Protein AF-A0A845CUY3-F1 (afdb_monomer_lite)

pLDDT: mean 85.68, std 12.67, range [39.16, 96.62]

Foldseek 3Di:
DVLLVQLLVLLVVLLVLLVVPQDDPDDVVLVVSLVVSVVSLVSSVVSVVVVVVPADPPLPFDQPLVVVLSVVCVVCSVVSNSNVSSCSSVCNNPPRSVSRVVSRVVSCVVPLLFDPVLCVVLVVCVVVVVLLVSLQVLQVVLLVLLCVQAVHDSVQHQLRSLCQDLNCPHSCNVQDDNVVSVVSSVLRNVLCVQRVCCSVPHPDDDDPVSSVVSNSSSGNVSSVVNPGDHDDDDPPPDPDDDD

Secondary structure (DSSP, 8-state):
-HHHHHHHHHHHHHHHHHHH-S--S-HHHHHHHHHHHHHHHHHHHHHHHHHHHTS-GGG----HHHHHHHHHHHHHHHTT-GGGGSHHHHHIIIIIHHHHHHHHHHHHHHHH---HHHHHHHHHHHHTT-HHHHHHHHHHHHHHHHHHHHT--TT--HHHHHHHHHSTTSTTTTTS-HHHHHHHHHHHHHHIIIIIHHHHHS-PPPPHHHHHHHHHHHHHHHHHHHTS----PPPS-------

Structure (mmCIF, N/CA/C/O backbone):
data_AF-A0A845CUY3-F1
#
_entry.id   AF-A0A845CUY3-F1
#
loop_
_atom_site.group_PDB
_atom_site.id
_atom_site.type_symbol
_atom_site.label_atom_id
_atom_site.label_alt_id
_atom_site.label_comp_id
_atom_site.label_asym_id
_atom_site.label_entity_id
_atom_site.label_seq_id
_atom_site.pdbx_PDB_ins_code
_atom_site.Cartn_x
_atom_site.Cartn_y
_atom_site.Cartn_z
_atom_site.occupancy
_atom_site.B_iso_or_equiv
_atom_site.auth_seq_id
_atom_site.auth_comp_id
_atom_site.auth_asym_id
_atom_site.auth_atom_id
_atom_site.pdbx_PDB_model_num
ATOM 1 N N . MET A 1 1 ? 4.428 3.724 -8.781 1.00 58.69 1 MET A N 1
ATOM 2 C CA . MET A 1 1 ? 3.933 2.778 -9.810 1.00 58.69 1 MET A CA 1
ATOM 3 C C . MET A 1 1 ? 4.115 3.261 -11.252 1.00 58.69 1 MET A C 1
ATOM 5 O O . MET A 1 1 ? 4.522 2.458 -12.077 1.00 58.69 1 MET A O 1
ATOM 9 N N . ARG A 1 2 ? 3.882 4.541 -11.595 1.00 72.19 2 ARG A N 1
ATOM 10 C CA . ARG A 1 2 ? 4.036 5.015 -12.990 1.00 72.19 2 ARG A CA 1
ATOM 11 C C . ARG A 1 2 ? 5.464 4.861 -13.550 1.00 72.19 2 ARG A C 1
ATOM 13 O O . ARG A 1 2 ? 5.620 4.347 -14.648 1.00 72.19 2 ARG A O 1
ATOM 20 N N . ALA A 1 3 ? 6.486 5.219 -12.765 1.00 72.75 3 ALA A N 1
ATOM 21 C CA . ALA A 1 3 ? 7.891 5.141 -13.187 1.00 72.75 3 ALA A CA 1
ATOM 22 C C . ALA A 1 3 ? 8.396 3.699 -13.407 1.00 72.75 3 ALA A C 1
ATOM 24 O O . ALA A 1 3 ? 9.143 3.446 -14.345 1.00 72.75 3 ALA A O 1
ATOM 25 N N . SER A 1 4 ? 7.961 2.735 -12.586 1.00 78.38 4 SER A N 1
ATOM 26 C CA . SER A 1 4 ? 8.329 1.324 -12.772 1.00 78.38 4 SER A CA 1
ATOM 27 C C . SER A 1 4 ? 7.677 0.722 -14.017 1.00 78.38 4 SER A C 1
ATOM 29 O O . SER A 1 4 ? 8.337 -0.007 -14.748 1.00 78.38 4 SER A O 1
ATOM 31 N N . GLY A 1 5 ? 6.409 1.054 -14.287 1.00 79.19 5 GLY A N 1
ATOM 32 C CA . GLY A 1 5 ? 5.721 0.616 -15.505 1.00 79.19 5 GLY A CA 1
ATOM 33 C C . GLY A 1 5 ? 6.369 1.168 -16.778 1.00 79.19 5 GLY A C 1
ATOM 34 O O . GLY A 1 5 ? 6.586 0.418 -17.725 1.00 79.19 5 GLY A O 1
ATOM 35 N N . GLU A 1 6 ? 6.742 2.452 -16.772 1.00 83.44 6 GLU A N 1
ATOM 36 C CA . GLU A 1 6 ? 7.482 3.102 -17.865 1.00 83.44 6 GLU A CA 1
ATOM 37 C C . GLU A 1 6 ? 8.835 2.413 -18.116 1.00 83.44 6 GLU A C 1
ATOM 39 O O . GLU A 1 6 ? 9.123 2.020 -19.244 1.00 83.44 6 GLU A O 1
ATOM 44 N N . ALA A 1 7 ? 9.627 2.174 -17.063 1.00 79.69 7 ALA A N 1
ATOM 45 C CA . ALA A 1 7 ? 10.919 1.496 -17.177 1.00 79.69 7 ALA A CA 1
ATOM 46 C C . ALA A 1 7 ? 10.792 0.051 -17.699 1.00 79.69 7 ALA A C 1
ATOM 48 O O . ALA A 1 7 ? 11.579 -0.372 -18.544 1.00 79.69 7 ALA A O 1
ATOM 49 N N . MET A 1 8 ? 9.782 -0.704 -17.251 1.00 85.44 8 MET A N 1
ATOM 50 C CA . MET A 1 8 ? 9.536 -2.064 -17.749 1.00 85.44 8 MET A CA 1
ATOM 51 C C . MET A 1 8 ? 9.114 -2.080 -19.222 1.00 85.44 8 MET A C 1
ATOM 53 O O . MET A 1 8 ? 9.592 -2.923 -19.980 1.00 85.44 8 MET A O 1
ATOM 57 N N . ALA A 1 9 ? 8.247 -1.154 -19.643 1.00 84.44 9 ALA A N 1
ATOM 58 C CA . ALA A 1 9 ? 7.829 -1.042 -21.039 1.00 84.44 9 ALA A CA 1
ATOM 59 C C . ALA A 1 9 ? 9.023 -0.724 -21.954 1.00 84.44 9 ALA A C 1
ATOM 61 O O . ALA A 1 9 ? 9.242 -1.419 -22.945 1.00 84.44 9 ALA A O 1
ATOM 62 N N . LEU A 1 10 ? 9.849 0.252 -21.569 1.00 83.81 10 LEU A N 1
ATOM 63 C CA . LEU A 1 10 ? 11.051 0.632 -22.316 1.00 83.81 10 LEU A CA 1
ATOM 64 C C . LEU A 1 10 ? 12.088 -0.497 -22.372 1.00 83.81 10 LEU A C 1
ATOM 66 O O . LEU A 1 10 ? 12.699 -0.716 -23.416 1.00 83.81 10 LEU A O 1
ATOM 70 N N . GLY A 1 11 ? 12.261 -1.252 -21.283 1.00 80.31 11 GLY A N 1
ATOM 71 C CA . GLY A 1 11 ? 13.143 -2.419 -21.266 1.00 80.31 11 GLY A CA 1
ATOM 72 C C . GLY A 1 11 ? 12.669 -3.532 -22.207 1.00 80.31 11 GLY A C 1
ATOM 73 O O . GLY A 1 11 ? 13.485 -4.142 -22.897 1.00 80.31 11 GLY A O 1
ATOM 74 N N . LEU A 1 12 ? 11.351 -3.761 -22.304 1.00 85.38 12 LEU A N 1
ATOM 75 C CA . LEU A 1 12 ? 10.768 -4.718 -23.254 1.00 85.38 12 LEU A CA 1
ATOM 76 C C . LEU A 1 12 ? 10.960 -4.270 -24.701 1.00 85.38 12 LEU A C 1
ATOM 78 O O . LEU A 1 12 ? 11.291 -5.089 -25.556 1.00 85.38 12 LEU A O 1
ATOM 82 N N . GLU A 1 13 ? 10.750 -2.986 -24.980 1.00 85.81 13 GLU A N 1
ATOM 83 C CA . GLU A 1 13 ? 10.988 -2.426 -26.309 1.00 85.81 13 GLU A CA 1
ATOM 84 C C . GLU A 1 13 ? 12.452 -2.560 -26.726 1.00 85.81 13 GLU A C 1
ATOM 86 O O . GLU A 1 13 ? 12.732 -3.007 -27.837 1.00 85.81 13 GLU A O 1
ATOM 91 N N . LEU A 1 14 ? 13.381 -2.220 -25.828 1.00 84.06 14 LEU A N 1
ATOM 92 C CA . LEU A 1 14 ? 14.812 -2.351 -26.079 1.00 84.06 14 LEU A CA 1
ATOM 93 C C . LEU A 1 14 ? 15.208 -3.819 -26.290 1.00 84.06 14 LEU A C 1
ATOM 95 O O . LEU A 1 14 ? 15.933 -4.121 -27.231 1.00 84.06 14 LEU A O 1
ATOM 99 N N . SER A 1 15 ? 14.681 -4.736 -25.473 1.00 84.19 15 SER A N 1
ATOM 100 C CA . SER A 1 15 ? 14.903 -6.178 -25.631 1.00 84.19 15 SER A CA 1
ATOM 101 C C . SER A 1 15 ? 14.458 -6.693 -27.001 1.00 84.19 15 SER A C 1
ATOM 103 O O . SER A 1 15 ? 15.216 -7.418 -27.642 1.00 84.19 15 SER A O 1
ATOM 105 N N . ARG A 1 16 ? 13.254 -6.321 -27.458 1.00 83.69 16 ARG A N 1
ATOM 106 C CA . ARG A 1 16 ? 12.742 -6.726 -28.779 1.00 83.69 16 ARG A CA 1
ATOM 107 C C . ARG A 1 16 ? 13.617 -6.178 -29.895 1.00 83.69 16 ARG A C 1
ATOM 109 O O . ARG A 1 16 ? 14.059 -6.930 -30.749 1.00 83.69 16 ARG A O 1
ATOM 116 N N . TYR A 1 17 ? 13.936 -4.887 -29.830 1.00 79.06 17 TYR A N 1
ATOM 117 C CA . TYR A 1 17 ? 14.744 -4.238 -30.854 1.00 79.06 17 TYR A CA 1
ATOM 118 C C . TYR A 1 17 ? 16.117 -4.904 -31.009 1.00 79.06 17 TYR A C 1
ATOM 120 O O . TYR A 1 17 ? 16.534 -5.198 -32.127 1.00 79.06 17 TYR A O 1
ATOM 128 N N . VAL A 1 18 ? 16.804 -5.164 -29.890 1.00 78.06 18 VAL A N 1
ATOM 129 C CA . VAL A 1 18 ? 18.132 -5.793 -29.883 1.00 78.06 18 VAL A CA 1
ATOM 130 C C . VAL A 1 18 ? 18.075 -7.248 -30.376 1.00 78.06 18 VAL A C 1
ATOM 132 O O . VAL A 1 18 ? 19.025 -7.710 -31.004 1.00 78.06 18 VAL A O 1
ATOM 135 N N . ALA A 1 19 ? 16.973 -7.966 -30.136 1.00 77.38 19 ALA A N 1
ATOM 136 C CA . ALA A 1 19 ? 16.778 -9.325 -30.644 1.00 77.38 19 ALA A CA 1
ATOM 137 C C . ALA A 1 19 ? 16.492 -9.369 -32.157 1.00 77.38 19 ALA A C 1
ATOM 139 O O . ALA A 1 19 ? 16.960 -10.282 -32.835 1.00 77.38 19 ALA A O 1
ATOM 140 N N . ASP A 1 20 ? 15.754 -8.385 -32.677 1.00 76.50 20 ASP A N 1
ATOM 141 C CA . ASP A 1 20 ? 15.304 -8.351 -34.074 1.00 76.50 20 ASP A CA 1
ATOM 142 C C . ASP A 1 20 ? 16.374 -7.815 -35.050 1.00 76.50 20 ASP A C 1
ATOM 144 O O . ASP A 1 20 ? 16.273 -8.054 -36.251 1.00 76.50 20 ASP A O 1
ATOM 148 N N . HIS A 1 21 ? 17.414 -7.127 -34.554 1.00 68.19 21 HIS A N 1
ATOM 149 C CA . HIS A 1 21 ? 18.458 -6.497 -35.383 1.00 68.19 21 HIS A CA 1
ATOM 150 C C . HIS A 1 21 ? 19.879 -6.959 -34.998 1.00 68.19 21 HIS A C 1
ATOM 152 O O . HIS A 1 21 ? 20.687 -6.165 -34.499 1.00 68.19 21 HIS A O 1
ATOM 158 N N . PRO A 1 22 ? 20.235 -8.241 -35.215 1.00 60.25 22 PRO A N 1
ATOM 159 C CA . PRO A 1 22 ? 21.599 -8.717 -35.021 1.00 60.25 22 PRO A CA 1
ATOM 160 C C . PRO A 1 22 ? 22.503 -8.177 -36.141 1.00 60.25 22 PRO A C 1
ATOM 162 O O . PRO A 1 22 ? 22.696 -8.838 -37.150 1.00 60.25 22 PRO A O 1
ATOM 165 N N . THR A 1 23 ? 23.043 -6.967 -35.956 1.00 59.66 23 THR A N 1
ATOM 166 C CA . THR A 1 23 ? 24.072 -6.313 -36.798 1.00 59.66 23 THR A CA 1
ATOM 167 C C . THR A 1 23 ? 23.860 -6.469 -38.315 1.00 59.66 23 THR A C 1
ATOM 169 O O . THR A 1 23 ? 24.337 -7.429 -38.921 1.00 59.66 23 THR A O 1
ATOM 172 N N . SER A 1 24 ? 23.178 -5.498 -38.935 1.00 57.09 24 SER A N 1
ATOM 173 C CA . SER A 1 24 ? 23.016 -5.396 -40.395 1.00 57.09 24 SER A CA 1
ATOM 174 C C . SER A 1 24 ? 24.366 -5.324 -41.133 1.00 57.09 24 SER A C 1
ATOM 176 O O . SER A 1 24 ? 25.344 -4.768 -40.633 1.00 57.09 24 SER A O 1
ATOM 178 N N . SER A 1 25 ? 24.433 -5.887 -42.346 1.00 54.56 25 SER A N 1
ATOM 179 C CA . SER A 1 25 ? 25.606 -5.782 -43.227 1.00 54.56 25 SER A CA 1
ATOM 180 C C . SER A 1 25 ? 25.680 -4.457 -43.998 1.00 54.56 25 SER A C 1
ATOM 182 O O . SER A 1 25 ? 26.714 -4.181 -44.610 1.00 54.56 25 SER A O 1
ATOM 184 N N . ASP A 1 26 ? 24.609 -3.654 -44.000 1.00 58.53 26 ASP A N 1
ATOM 185 C CA . ASP A 1 26 ? 24.565 -2.360 -44.687 1.00 58.53 26 ASP A CA 1
ATOM 186 C C . ASP A 1 26 ? 24.985 -1.213 -43.750 1.00 58.53 26 ASP A C 1
ATOM 188 O O . ASP A 1 26 ? 24.521 -1.101 -42.611 1.00 58.53 26 ASP A O 1
ATOM 192 N N . ARG A 1 27 ? 25.927 -0.374 -44.199 1.00 58.47 27 ARG A N 1
ATOM 193 C CA . ARG A 1 27 ? 26.657 0.573 -43.331 1.00 58.47 27 ARG A CA 1
ATOM 194 C C . ARG A 1 27 ? 25.823 1.778 -42.903 1.00 58.47 27 ARG A C 1
ATOM 196 O O . ARG A 1 27 ? 26.092 2.315 -41.827 1.00 58.47 27 ARG A O 1
ATOM 203 N N . ASP A 1 28 ? 24.883 2.224 -43.734 1.00 61.09 28 ASP A N 1
ATOM 204 C CA . ASP A 1 28 ? 24.061 3.409 -43.442 1.00 61.09 28 ASP A CA 1
ATOM 205 C C . ASP A 1 28 ? 22.881 3.048 -42.528 1.00 61.09 28 ASP A C 1
ATOM 207 O O . ASP A 1 28 ? 22.688 3.690 -41.490 1.00 61.09 28 ASP A O 1
ATOM 211 N N . ASP A 1 29 ? 22.215 1.923 -42.811 1.00 61.88 29 ASP A N 1
ATOM 212 C CA . ASP A 1 29 ? 21.184 1.341 -41.942 1.00 61.88 29 ASP A CA 1
ATOM 213 C C . ASP A 1 29 ? 21.745 1.042 -40.542 1.00 61.88 29 ASP A C 1
ATOM 215 O O . ASP A 1 29 ? 21.160 1.438 -39.534 1.00 61.88 29 ASP A O 1
ATOM 219 N N . SER A 1 30 ? 22.957 0.478 -40.459 1.00 71.25 30 SER A N 1
ATOM 220 C CA . SER A 1 30 ? 23.615 0.178 -39.178 1.00 71.25 30 SER A CA 1
ATOM 221 C C . SER A 1 30 ? 23.851 1.414 -38.298 1.00 71.25 30 SER A C 1
ATOM 223 O O . SER A 1 30 ? 23.776 1.330 -37.070 1.00 71.25 30 SER A O 1
ATOM 225 N N . ARG A 1 31 ? 24.142 2.583 -38.889 1.00 76.25 31 ARG A N 1
ATOM 226 C CA . ARG A 1 31 ? 24.358 3.827 -38.124 1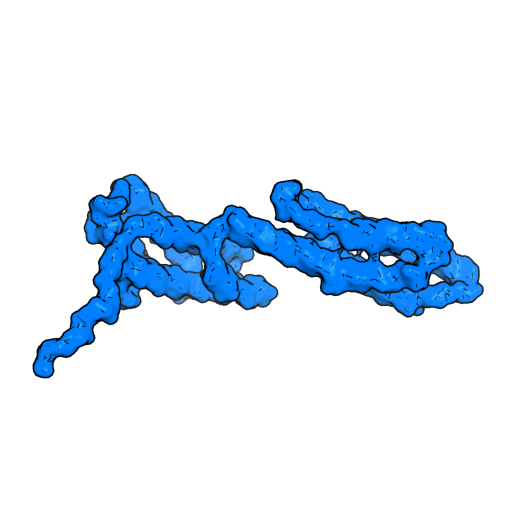.00 76.25 31 ARG A CA 1
ATOM 227 C C . ARG A 1 31 ? 23.053 4.401 -37.596 1.00 76.25 31 ARG A C 1
ATOM 229 O O . ARG A 1 31 ? 23.004 4.847 -36.448 1.00 76.25 31 ARG A O 1
ATOM 236 N N . GLN A 1 32 ? 22.009 4.399 -38.421 1.00 79.75 32 GLN A N 1
ATOM 237 C CA . GLN A 1 32 ? 20.689 4.872 -38.017 1.00 79.75 32 GLN A CA 1
ATOM 238 C C . GLN A 1 32 ? 20.090 3.968 -36.929 1.00 79.75 32 GLN A C 1
ATOM 240 O O . GLN A 1 32 ? 19.559 4.469 -35.932 1.00 79.75 32 GLN A O 1
ATOM 245 N N . GLU A 1 33 ? 20.240 2.650 -37.070 1.00 81.00 33 GLU A N 1
ATOM 246 C CA . GLU A 1 33 ? 19.815 1.663 -36.077 1.00 81.00 33 GLU A CA 1
ATOM 247 C C . GLU A 1 33 ? 20.540 1.840 -34.738 1.00 81.00 33 GLU A C 1
ATOM 249 O O . GLU A 1 33 ? 19.901 1.866 -33.682 1.00 81.00 33 GLU A O 1
ATOM 254 N N . LEU A 1 34 ? 21.862 2.026 -34.762 1.00 82.56 34 LEU A N 1
ATOM 255 C CA . LEU A 1 34 ? 22.645 2.250 -33.549 1.00 82.56 34 LEU A CA 1
ATOM 256 C C . LEU A 1 34 ? 22.258 3.562 -32.844 1.00 82.56 34 LEU A C 1
ATOM 258 O O . LEU A 1 34 ? 22.128 3.595 -31.619 1.00 82.56 34 LEU A O 1
ATOM 262 N N . GLY A 1 35 ? 22.000 4.634 -33.600 1.00 85.44 35 GLY A N 1
ATOM 263 C CA . GLY A 1 35 ? 21.484 5.890 -33.045 1.00 85.44 35 GLY A CA 1
ATOM 264 C C . GLY A 1 35 ? 20.122 5.717 -32.356 1.00 85.44 35 GLY A C 1
ATOM 265 O O . GLY A 1 35 ? 19.893 6.254 -31.270 1.00 85.44 35 GLY A O 1
ATOM 266 N N . SER A 1 36 ? 19.232 4.912 -32.946 1.00 87.19 36 SER A N 1
ATOM 267 C CA . SER A 1 36 ? 17.938 4.547 -32.352 1.00 87.19 36 SER A CA 1
ATOM 268 C C . SER A 1 36 ? 18.106 3.780 -31.033 1.00 87.19 36 SER A C 1
ATOM 270 O O . SER A 1 36 ? 17.437 4.090 -30.041 1.00 87.19 36 SER A O 1
ATOM 272 N N . LEU A 1 37 ? 19.049 2.833 -30.984 1.00 86.62 37 LEU A N 1
ATOM 273 C CA . LEU A 1 37 ? 19.388 2.075 -29.777 1.00 86.62 37 LEU A CA 1
ATOM 274 C C . LEU A 1 37 ? 19.907 2.966 -28.647 1.00 86.62 37 LEU A C 1
ATOM 276 O O . LEU A 1 37 ? 19.429 2.843 -27.518 1.00 86.62 37 LEU A O 1
ATOM 280 N N . HIS A 1 38 ? 20.818 3.897 -28.942 1.00 89.44 38 HIS A N 1
ATOM 281 C CA . HIS A 1 38 ? 21.311 4.860 -27.953 1.00 89.44 38 HIS A CA 1
ATOM 282 C C . HIS A 1 38 ? 20.178 5.695 -27.350 1.00 89.44 38 HIS A C 1
ATOM 284 O O . HIS A 1 38 ? 20.098 5.835 -26.129 1.00 89.44 38 HIS A O 1
ATOM 290 N N . ASN A 1 39 ? 19.259 6.199 -28.178 1.00 90.19 39 ASN A N 1
ATOM 291 C CA . ASN A 1 39 ? 18.122 6.983 -27.694 1.00 90.19 39 ASN A CA 1
ATOM 292 C C . ASN A 1 39 ? 17.198 6.157 -26.784 1.00 90.19 39 ASN A C 1
ATOM 294 O O . ASN A 1 39 ? 16.754 6.636 -25.735 1.00 90.19 39 ASN A O 1
ATOM 298 N N . ARG A 1 40 ? 16.925 4.897 -27.144 1.00 89.94 40 ARG A N 1
ATOM 299 C CA . ARG A 1 40 ? 16.102 3.985 -26.331 1.00 89.94 40 ARG A CA 1
ATOM 300 C C . ARG A 1 40 ? 16.773 3.638 -25.004 1.00 89.94 40 ARG A C 1
ATOM 302 O O . ARG A 1 40 ? 16.114 3.700 -23.967 1.00 89.94 40 ARG A O 1
ATOM 309 N N . ALA A 1 41 ? 18.070 3.333 -25.017 1.00 91.25 41 ALA A N 1
ATOM 310 C CA . ALA A 1 41 ? 18.847 3.069 -23.808 1.00 91.25 41 ALA A CA 1
ATOM 311 C C . ALA A 1 41 ? 18.880 4.290 -22.874 1.00 91.25 41 ALA A C 1
ATOM 313 O O . ALA A 1 41 ? 18.613 4.156 -21.679 1.00 91.25 41 ALA A O 1
ATOM 314 N N . ALA A 1 42 ? 19.085 5.494 -23.418 1.00 92.69 42 ALA A N 1
ATOM 315 C CA . ALA A 1 42 ? 19.023 6.738 -22.652 1.00 92.69 42 ALA A CA 1
ATOM 316 C C . ALA A 1 42 ? 17.636 6.963 -22.019 1.00 92.69 42 ALA A C 1
ATOM 318 O O . ALA A 1 42 ? 17.536 7.326 -20.846 1.00 92.69 42 ALA A O 1
ATOM 319 N N . THR A 1 43 ? 16.561 6.686 -22.764 1.00 92.62 43 THR A N 1
ATOM 320 C CA . THR A 1 43 ? 15.181 6.799 -22.260 1.00 92.62 43 THR A CA 1
ATOM 321 C C . THR A 1 43 ? 14.910 5.792 -21.136 1.00 92.62 43 THR A C 1
ATOM 323 O O . THR A 1 43 ? 14.362 6.159 -20.095 1.00 92.62 43 THR A O 1
ATOM 326 N N . LEU A 1 44 ? 15.346 4.536 -21.299 1.00 91.62 44 LEU A N 1
ATOM 327 C CA . LEU A 1 44 ? 15.271 3.513 -20.252 1.00 91.62 44 LEU A CA 1
ATOM 328 C C . LEU A 1 44 ? 16.026 3.957 -18.996 1.00 91.62 44 LEU A C 1
ATOM 330 O O . LEU A 1 44 ? 15.482 3.878 -17.895 1.00 91.62 44 LEU A O 1
ATOM 334 N N . ARG A 1 45 ? 17.254 4.461 -19.152 1.00 94.19 45 ARG A N 1
ATOM 335 C CA . ARG A 1 45 ? 18.060 4.952 -18.034 1.00 94.19 45 ARG A CA 1
ATOM 336 C C . ARG A 1 45 ? 17.357 6.075 -17.287 1.00 94.19 45 ARG A C 1
ATOM 338 O O . ARG A 1 45 ? 17.245 6.001 -16.070 1.00 94.19 45 ARG A O 1
ATOM 345 N N . GLN A 1 46 ? 16.802 7.051 -18.001 1.00 93.81 46 GLN A N 1
ATOM 346 C CA . GLN A 1 46 ? 16.045 8.136 -17.385 1.00 93.81 46 GLN A CA 1
ATOM 347 C C . GLN A 1 46 ? 14.825 7.618 -16.604 1.00 93.81 46 GLN A C 1
ATOM 349 O O . GLN A 1 46 ? 14.535 8.109 -15.512 1.00 93.81 46 GLN A O 1
ATOM 35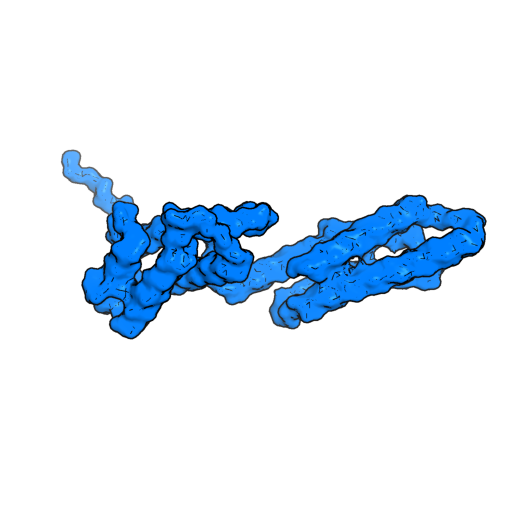4 N N . ALA A 1 47 ? 14.101 6.632 -17.139 1.00 90.56 47 ALA A N 1
ATOM 355 C CA . ALA A 1 47 ? 12.968 6.021 -16.446 1.00 90.56 47 ALA A CA 1
ATOM 356 C C . ALA A 1 47 ? 13.407 5.263 -15.182 1.00 90.56 47 ALA A C 1
ATOM 358 O O . ALA A 1 47 ? 12.758 5.378 -14.138 1.00 90.56 47 ALA A O 1
ATOM 359 N N . VAL A 1 48 ? 14.532 4.542 -15.243 1.00 91.75 48 VAL A N 1
ATOM 360 C CA . VAL A 1 48 ? 15.118 3.891 -14.067 1.00 91.75 48 VAL A CA 1
ATOM 361 C C . VAL A 1 48 ? 15.583 4.928 -13.049 1.00 91.75 48 VAL A C 1
ATOM 363 O O . VAL A 1 48 ? 15.250 4.795 -11.879 1.00 91.75 48 VAL A O 1
ATOM 366 N N . ASP A 1 49 ? 16.266 5.995 -13.452 1.00 91.62 49 ASP A N 1
ATOM 367 C CA . ASP A 1 49 ? 16.706 7.043 -12.527 1.00 91.62 49 ASP A CA 1
ATOM 368 C C . ASP A 1 49 ? 15.516 7.704 -11.821 1.00 91.62 49 ASP A C 1
ATOM 370 O O . ASP A 1 49 ? 15.542 7.854 -10.601 1.00 91.62 49 ASP A O 1
ATOM 374 N N . LYS A 1 50 ? 14.416 7.989 -12.537 1.00 91.81 50 LYS A N 1
ATOM 375 C CA . LYS A 1 50 ? 13.156 8.451 -11.924 1.00 91.81 50 LYS A CA 1
ATOM 376 C C . LYS A 1 50 ? 12.612 7.454 -10.898 1.00 91.81 50 LYS A C 1
ATOM 378 O O . LYS A 1 50 ? 12.145 7.871 -9.839 1.00 91.81 50 LYS A O 1
ATOM 383 N N . LEU A 1 51 ? 12.648 6.152 -11.201 1.00 90.31 51 LEU A N 1
ATOM 384 C CA . LEU A 1 51 ? 12.257 5.105 -10.255 1.00 90.31 51 LEU A CA 1
ATOM 385 C C . LEU A 1 51 ? 13.151 5.146 -9.011 1.00 90.31 51 LEU A C 1
ATOM 387 O O . LEU A 1 51 ? 12.627 5.149 -7.902 1.00 90.31 51 LEU A O 1
ATOM 391 N N . LEU A 1 52 ? 14.472 5.218 -9.186 1.00 90.06 52 LEU A N 1
ATOM 392 C CA . LEU A 1 52 ? 15.434 5.232 -8.085 1.00 90.06 52 LEU A CA 1
ATOM 393 C C . LEU A 1 52 ? 15.305 6.485 -7.215 1.00 90.06 52 LEU A C 1
ATOM 395 O O . LEU A 1 52 ? 15.372 6.377 -5.996 1.00 90.06 52 LEU A O 1
ATOM 399 N N . SER A 1 53 ? 15.072 7.656 -7.811 1.00 90.88 53 SER A N 1
ATOM 400 C CA . SER A 1 53 ? 14.840 8.905 -7.076 1.00 90.88 53 SER A CA 1
ATOM 401 C C . SER A 1 53 ? 13.532 8.911 -6.283 1.00 90.88 53 SER A C 1
ATOM 403 O O . SER A 1 53 ? 13.404 9.681 -5.337 1.00 90.88 53 SER A O 1
ATOM 405 N N . ALA A 1 54 ? 12.561 8.073 -6.655 1.00 90.06 54 ALA A N 1
ATOM 406 C CA . ALA A 1 54 ? 11.318 7.910 -5.907 1.00 90.06 54 ALA A CA 1
ATOM 407 C C . ALA A 1 54 ? 11.449 6.931 -4.725 1.00 90.06 54 ALA A C 1
ATOM 409 O O . ALA A 1 54 ? 10.506 6.806 -3.942 1.00 90.06 54 ALA A O 1
ATOM 410 N N . LEU A 1 55 ? 12.577 6.218 -4.599 1.00 90.19 55 LEU A N 1
ATOM 411 C CA . LEU A 1 55 ? 12.799 5.282 -3.501 1.00 90.19 55 LEU A CA 1
ATOM 412 C C . LEU A 1 55 ? 13.278 6.012 -2.232 1.00 90.19 55 LEU A C 1
ATOM 414 O O . LEU A 1 55 ? 14.086 6.938 -2.318 1.00 90.19 55 LEU A O 1
ATOM 418 N N . PRO A 1 56 ? 12.836 5.570 -1.043 1.00 89.00 56 PRO A N 1
ATOM 419 C CA . PRO A 1 56 ? 13.331 6.094 0.225 1.00 89.00 56 PRO A CA 1
ATOM 420 C C . PRO A 1 56 ? 14.826 5.775 0.404 1.00 89.00 56 PRO A C 1
ATOM 422 O O . PRO A 1 56 ? 15.234 4.631 0.175 1.00 89.00 56 PRO A O 1
ATOM 425 N N . PRO A 1 57 ? 15.658 6.739 0.843 1.00 86.94 57 PRO A N 1
ATOM 426 C CA . PRO A 1 57 ? 17.102 6.532 0.988 1.00 86.94 57 PRO A CA 1
ATOM 427 C C . PRO A 1 57 ? 17.460 5.541 2.106 1.00 86.94 57 PRO A C 1
ATOM 429 O O . PRO A 1 57 ? 18.497 4.885 2.051 1.00 86.94 57 PRO A O 1
ATOM 432 N N . ASP A 1 58 ? 16.595 5.400 3.107 1.00 87.56 58 ASP A N 1
ATOM 433 C CA . ASP A 1 58 ? 16.728 4.494 4.248 1.00 87.56 58 ASP A CA 1
ATOM 434 C C . ASP A 1 58 ? 16.199 3.077 3.963 1.00 87.56 58 ASP A C 1
ATOM 436 O O . ASP A 1 58 ? 16.264 2.203 4.828 1.00 87.56 58 ASP A O 1
ATOM 440 N N . ALA A 1 59 ? 15.713 2.812 2.745 1.00 87.94 59 ALA A N 1
ATOM 441 C CA . ALA A 1 59 ? 15.107 1.528 2.409 1.00 87.94 59 ALA A CA 1
ATOM 442 C C . ALA A 1 59 ? 16.101 0.364 2.264 1.00 87.94 59 ALA A C 1
ATOM 444 O O . ALA A 1 59 ? 15.685 -0.793 2.201 1.00 87.94 59 ALA A O 1
ATOM 445 N N . GLY A 1 60 ? 17.409 0.647 2.197 1.00 89.69 60 GLY A N 1
ATOM 446 C CA . GLY A 1 60 ? 18.452 -0.381 2.090 1.00 89.69 60 GLY A CA 1
ATOM 447 C C . GLY A 1 60 ? 18.324 -1.270 0.845 1.00 89.69 60 GLY A C 1
ATOM 448 O O . GLY A 1 60 ? 18.767 -2.416 0.854 1.00 89.69 60 GLY A O 1
ATOM 449 N N . ILE A 1 61 ? 17.682 -0.766 -0.214 1.00 92.56 61 ILE A N 1
ATOM 450 C CA . ILE A 1 61 ? 17.385 -1.527 -1.429 1.00 92.56 61 ILE A CA 1
ATOM 451 C C . ILE A 1 61 ? 18.682 -1.789 -2.200 1.00 92.56 61 ILE A C 1
ATOM 453 O O . ILE A 1 61 ? 19.424 -0.865 -2.537 1.00 92.56 61 ILE A O 1
ATOM 457 N N . ASN A 1 62 ? 18.945 -3.055 -2.526 1.00 92.31 62 ASN A N 1
ATOM 458 C CA . ASN A 1 62 ? 20.082 -3.432 -3.353 1.00 92.31 62 ASN A CA 1
ATOM 459 C C . ASN A 1 62 ? 19.805 -3.103 -4.828 1.00 92.31 62 ASN A C 1
ATOM 461 O O . ASN A 1 62 ? 18.924 -3.698 -5.451 1.00 92.31 62 ASN A O 1
ATOM 465 N N . LEU A 1 63 ? 20.594 -2.175 -5.374 1.00 92.94 63 LEU A N 1
ATOM 466 C CA . LEU A 1 63 ? 20.511 -1.685 -6.755 1.00 92.94 63 LEU A CA 1
ATOM 467 C C . LEU A 1 63 ? 21.665 -2.174 -7.645 1.00 92.94 63 LEU A C 1
ATOM 469 O O . LEU A 1 63 ? 21.807 -1.701 -8.772 1.00 92.94 63 LEU A O 1
ATOM 473 N N . HIS A 1 64 ? 22.525 -3.067 -7.143 1.00 93.81 64 HIS A N 1
ATOM 474 C CA . HIS A 1 64 ? 23.775 -3.435 -7.811 1.00 93.81 64 HIS A CA 1
ATOM 475 C C . HIS A 1 64 ? 23.542 -4.024 -9.208 1.00 93.81 64 HIS A C 1
ATOM 477 O O . HIS A 1 64 ? 24.110 -3.518 -10.174 1.00 93.81 64 HIS A O 1
ATOM 483 N N . SER A 1 65 ? 22.685 -5.044 -9.327 1.00 94.31 65 SER A N 1
ATOM 484 C CA . SER A 1 65 ? 22.407 -5.714 -10.607 1.00 94.31 65 SER A CA 1
ATOM 485 C C . SER A 1 65 ? 21.790 -4.763 -11.634 1.00 94.31 65 SER A C 1
ATOM 487 O O . SER A 1 65 ? 22.312 -4.650 -12.739 1.00 94.31 65 SER A O 1
ATOM 489 N N . LEU A 1 66 ? 20.784 -3.981 -11.224 1.00 94.38 66 LEU A N 1
ATOM 490 C CA . LEU A 1 66 ? 20.125 -2.992 -12.081 1.00 94.38 66 LEU A CA 1
ATOM 491 C C . LEU A 1 66 ? 21.118 -1.962 -12.641 1.00 94.38 66 LEU A C 1
ATOM 493 O O . LEU A 1 66 ? 21.146 -1.696 -13.841 1.00 94.38 66 LEU A O 1
ATOM 497 N N . ARG A 1 67 ? 21.973 -1.397 -11.777 1.00 94.75 67 ARG A N 1
ATOM 498 C CA . ARG A 1 67 ? 23.005 -0.436 -12.201 1.00 94.75 67 ARG A CA 1
ATOM 499 C C . ARG A 1 67 ? 24.051 -1.087 -13.103 1.00 94.75 67 ARG A C 1
ATOM 501 O O . ARG A 1 67 ? 24.519 -0.450 -14.042 1.00 94.75 67 ARG A O 1
ATOM 508 N N . ARG A 1 68 ? 24.416 -2.341 -12.827 1.00 96.06 68 ARG A N 1
ATOM 509 C CA . ARG A 1 68 ? 25.379 -3.098 -13.630 1.00 96.06 68 ARG A CA 1
ATOM 510 C C . ARG A 1 68 ? 24.866 -3.312 -15.053 1.00 96.06 68 ARG A C 1
ATOM 512 O O . ARG A 1 68 ? 25.595 -2.970 -15.975 1.00 96.06 68 ARG A O 1
ATOM 519 N N . HIS A 1 69 ? 23.642 -3.811 -15.226 1.00 96.19 69 HIS A N 1
ATOM 520 C CA . HIS A 1 69 ? 23.067 -4.057 -16.554 1.00 96.19 69 HIS A CA 1
ATOM 521 C C . HIS A 1 69 ? 22.891 -2.758 -17.354 1.00 96.19 69 HIS A C 1
ATOM 523 O O . HIS A 1 69 ? 23.251 -2.716 -18.526 1.00 96.19 69 HIS A O 1
ATOM 529 N N . LEU A 1 70 ? 22.467 -1.656 -16.720 1.00 94.81 70 LEU A N 1
ATOM 530 C CA . LEU A 1 70 ? 22.430 -0.343 -17.384 1.00 94.81 70 LEU A CA 1
ATOM 531 C C . LEU A 1 70 ? 23.812 0.101 -17.885 1.00 94.81 70 LEU A C 1
ATOM 533 O O . LEU A 1 70 ? 23.949 0.519 -19.029 1.00 94.81 70 LEU A O 1
ATOM 537 N N . ASN A 1 71 ? 24.847 -0.032 -17.051 1.00 95.50 71 ASN A N 1
ATOM 538 C CA . ASN A 1 71 ? 26.212 0.317 -17.449 1.00 95.50 71 ASN A CA 1
ATOM 539 C C . ASN A 1 71 ? 26.745 -0.591 -18.567 1.00 95.50 71 ASN A C 1
ATOM 541 O O . ASN A 1 71 ? 27.547 -0.148 -19.386 1.00 95.50 71 ASN A O 1
ATOM 545 N N . TRP A 1 72 ? 26.349 -1.866 -18.582 1.00 95.19 72 TRP A N 1
ATOM 546 C CA . TRP A 1 72 ? 26.740 -2.803 -19.632 1.00 95.19 72 TRP A CA 1
ATOM 547 C C . TRP A 1 72 ? 26.090 -2.434 -20.960 1.00 95.19 72 TRP A C 1
ATOM 549 O O . TRP A 1 72 ? 26.801 -2.383 -21.958 1.00 95.19 72 TRP A O 1
ATOM 559 N N . ILE A 1 73 ? 24.802 -2.085 -20.963 1.00 93.38 73 ILE A N 1
ATOM 560 C CA . ILE A 1 73 ? 24.107 -1.586 -22.156 1.00 93.38 73 ILE A CA 1
ATOM 561 C C . ILE A 1 73 ? 24.834 -0.364 -22.722 1.00 93.38 73 ILE A C 1
ATOM 563 O O . ILE A 1 73 ? 25.237 -0.397 -23.882 1.00 93.38 73 ILE A O 1
ATOM 567 N N . ASP A 1 74 ? 25.070 0.672 -21.910 1.00 93.19 74 ASP A N 1
ATOM 568 C CA . ASP A 1 74 ? 25.749 1.894 -22.369 1.00 93.19 74 ASP A CA 1
ATOM 569 C C . ASP A 1 74 ? 27.110 1.573 -22.997 1.00 93.19 74 ASP A C 1
ATOM 571 O O . ASP A 1 74 ? 27.385 1.942 -24.139 1.00 93.19 74 ASP A O 1
ATOM 575 N N . ARG A 1 75 ? 27.927 0.792 -22.283 1.00 94.12 75 ARG A N 1
ATOM 576 C CA . ARG A 1 75 ? 29.258 0.397 -22.741 1.00 94.12 75 ARG A CA 1
ATOM 577 C C . ARG A 1 75 ? 29.214 -0.394 -24.051 1.00 94.12 75 ARG A C 1
ATOM 579 O O . ARG A 1 75 ? 30.046 -0.174 -24.924 1.00 94.12 75 ARG A O 1
ATOM 586 N N . ARG A 1 76 ? 28.287 -1.346 -24.198 1.00 91.25 76 ARG A N 1
ATOM 587 C CA . ARG A 1 76 ? 28.194 -2.167 -25.418 1.00 91.25 76 ARG A CA 1
ATOM 588 C C . ARG A 1 76 ? 27.706 -1.368 -26.616 1.00 91.25 76 ARG A C 1
ATOM 590 O O . ARG A 1 76 ? 28.140 -1.650 -27.731 1.00 91.25 76 ARG A O 1
ATOM 597 N N . LEU A 1 77 ? 26.860 -0.366 -26.398 1.00 89.94 77 LEU A N 1
ATOM 598 C CA . LEU A 1 77 ? 26.459 0.558 -27.453 1.00 89.94 77 LEU A CA 1
ATOM 599 C C . LEU A 1 77 ? 27.627 1.467 -27.873 1.00 89.94 77 LEU A C 1
ATOM 601 O O . LEU A 1 77 ? 27.874 1.599 -29.067 1.00 89.94 77 LEU A O 1
ATOM 605 N N . GLU A 1 78 ? 28.412 1.991 -26.925 1.00 90.62 78 GLU A N 1
ATOM 606 C CA . GLU A 1 78 ? 29.641 2.758 -27.213 1.00 90.62 78 GLU A CA 1
ATOM 607 C C . GLU A 1 78 ? 30.687 1.942 -27.997 1.00 90.62 78 GLU A C 1
ATOM 609 O O . GLU A 1 78 ? 31.365 2.466 -28.882 1.00 90.62 78 GLU A O 1
ATOM 614 N N . GLU A 1 79 ? 30.798 0.642 -27.711 1.00 90.12 79 GLU A N 1
ATOM 615 C CA . GLU A 1 79 ? 31.679 -0.298 -28.418 1.00 90.12 79 GLU A CA 1
ATOM 616 C C . GLU A 1 79 ? 31.123 -0.736 -29.798 1.00 90.12 79 GLU A C 1
ATOM 618 O O . GLU A 1 79 ? 31.765 -1.528 -30.487 1.00 90.12 79 GLU A O 1
ATOM 623 N N . ASN A 1 80 ? 29.960 -0.225 -30.235 1.00 87.69 80 ASN A N 1
ATOM 624 C CA . ASN A 1 80 ? 29.225 -0.656 -31.437 1.00 87.69 80 ASN A CA 1
ATOM 625 C C . ASN A 1 80 ? 28.910 -2.168 -31.459 1.00 87.69 80 ASN A C 1
ATOM 627 O O . ASN A 1 80 ? 28.867 -2.789 -32.522 1.00 87.69 80 ASN A O 1
ATOM 631 N N . ALA A 1 81 ? 28.694 -2.776 -30.290 1.00 86.94 81 ALA A N 1
ATOM 632 C CA . ALA A 1 81 ? 28.474 -4.212 -30.122 1.00 86.94 81 ALA A CA 1
ATOM 633 C C . ALA A 1 81 ? 27.145 -4.526 -29.393 1.00 86.94 81 ALA A C 1
ATOM 635 O O . ALA A 1 81 ? 27.154 -5.208 -28.363 1.00 86.94 81 ALA A O 1
ATOM 636 N N . PRO A 1 82 ? 25.982 -4.068 -29.907 1.00 85.50 82 PRO A N 1
ATOM 637 C CA . PRO A 1 82 ? 24.680 -4.213 -29.238 1.00 85.50 82 PRO A CA 1
ATOM 638 C C . PRO A 1 82 ? 24.252 -5.673 -29.025 1.00 85.50 82 PRO A C 1
ATOM 640 O O . PRO A 1 82 ? 23.537 -5.986 -28.074 1.00 85.50 82 PRO A O 1
ATOM 643 N N . SER A 1 83 ? 24.728 -6.596 -29.863 1.00 85.06 83 SER A N 1
ATOM 644 C CA . SER A 1 83 ? 24.471 -8.033 -29.716 1.00 85.06 83 SER A CA 1
ATOM 645 C C . SER A 1 83 ? 25.048 -8.620 -28.420 1.00 85.06 83 SER A C 1
ATOM 647 O O . SER A 1 83 ? 24.575 -9.652 -27.948 1.00 85.06 83 SER A O 1
ATOM 649 N N . LEU A 1 84 ? 26.031 -7.959 -27.799 1.00 85.75 84 LEU A N 1
ATOM 650 C CA . LEU A 1 84 ? 26.635 -8.402 -26.540 1.00 85.75 84 LEU A CA 1
ATOM 651 C C . LEU A 1 84 ? 25.827 -8.009 -25.297 1.00 85.75 84 LEU A C 1
ATOM 653 O O . LEU A 1 84 ? 26.157 -8.482 -24.211 1.00 85.75 84 LEU A O 1
ATOM 657 N N . CYS A 1 85 ? 24.795 -7.169 -25.435 1.00 88.25 85 CYS A N 1
ATOM 658 C CA . CYS A 1 85 ? 23.926 -6.753 -24.331 1.00 88.25 85 CYS A CA 1
ATOM 659 C C . CYS A 1 85 ? 22.461 -7.178 -24.515 1.00 88.25 85 CYS A C 1
ATOM 661 O O . CYS A 1 85 ? 21.580 -6.607 -23.887 1.00 88.25 85 CYS A O 1
ATOM 663 N N . VAL A 1 86 ? 22.162 -8.177 -25.358 1.00 87.75 86 VAL A N 1
ATOM 664 C CA . VAL A 1 86 ? 20.779 -8.663 -25.594 1.00 87.75 86 VAL A CA 1
ATOM 665 C C . VAL A 1 86 ? 20.093 -9.089 -24.290 1.00 87.75 86 VAL A C 1
ATOM 667 O O . VAL A 1 86 ? 18.894 -8.873 -24.107 1.00 87.75 86 VAL A O 1
ATOM 670 N N . GLN A 1 87 ? 20.857 -9.688 -23.375 1.00 90.31 87 GLN A N 1
ATOM 671 C CA . GLN A 1 87 ? 20.332 -10.216 -22.120 1.00 90.31 87 GLN A CA 1
ATOM 672 C C . GLN A 1 87 ? 20.085 -9.121 -21.069 1.00 90.31 87 GLN A C 1
ATOM 674 O O . GLN A 1 87 ? 19.176 -9.266 -20.255 1.00 90.31 87 GLN A O 1
ATOM 679 N N . ASP A 1 88 ? 20.823 -8.007 -21.106 1.00 93.50 88 ASP A N 1
ATOM 680 C CA . ASP A 1 88 ? 20.750 -6.967 -20.073 1.00 93.50 88 ASP A CA 1
ATOM 681 C C . ASP A 1 88 ? 19.345 -6.320 -19.974 1.00 93.50 88 ASP A C 1
ATOM 683 O O . ASP A 1 88 ? 18.786 -6.287 -18.875 1.00 93.50 88 ASP A O 1
ATOM 687 N N . PRO A 1 89 ? 18.683 -5.874 -21.068 1.00 89.62 89 PRO A N 1
ATOM 688 C CA . PRO A 1 89 ? 17.310 -5.368 -20.999 1.00 89.62 89 PRO A CA 1
ATOM 689 C C . PRO A 1 89 ? 16.299 -6.427 -20.537 1.00 89.62 89 PRO A C 1
ATOM 691 O O . PRO A 1 89 ? 15.319 -6.094 -19.868 1.00 89.62 89 PRO A O 1
ATOM 694 N N . ILE A 1 90 ? 16.527 -7.703 -20.874 1.00 90.12 90 ILE A N 1
ATOM 695 C CA . ILE A 1 90 ? 15.662 -8.816 -20.457 1.00 90.12 90 ILE A CA 1
ATOM 696 C C . ILE A 1 90 ? 15.742 -8.997 -18.943 1.00 90.12 90 ILE A C 1
ATOM 698 O O . ILE A 1 90 ? 14.703 -9.100 -18.286 1.00 90.12 90 ILE A O 1
ATOM 702 N N . ASP A 1 91 ? 16.953 -9.008 -18.391 1.00 95.00 91 ASP A N 1
ATOM 703 C CA . ASP A 1 91 ? 17.184 -9.150 -16.956 1.00 95.00 91 ASP A CA 1
ATOM 704 C C . ASP A 1 91 ? 16.629 -7.941 -16.192 1.00 95.00 91 ASP A C 1
ATOM 706 O O . ASP A 1 91 ? 15.926 -8.116 -15.195 1.00 95.00 91 ASP A O 1
ATOM 710 N N . ILE A 1 92 ? 16.789 -6.722 -16.722 1.00 93.38 92 ILE A N 1
ATOM 711 C CA . ILE A 1 92 ? 16.202 -5.514 -16.123 1.00 93.38 92 ILE A CA 1
ATOM 712 C C . ILE A 1 92 ? 14.687 -5.663 -15.921 1.00 93.38 92 ILE A C 1
ATOM 714 O O . ILE A 1 92 ? 14.162 -5.382 -14.838 1.00 93.38 92 ILE A O 1
ATOM 718 N N . VAL A 1 93 ? 13.976 -6.122 -16.954 1.00 91.31 93 VAL A N 1
ATOM 719 C CA . VAL A 1 93 ? 12.513 -6.261 -16.925 1.00 91.31 93 VAL A CA 1
ATOM 720 C C . VAL A 1 93 ? 12.068 -7.456 -16.091 1.00 91.31 93 VAL A C 1
ATOM 722 O O . VAL A 1 93 ? 11.086 -7.359 -15.353 1.00 91.31 93 VAL A O 1
ATOM 725 N N . ARG A 1 94 ? 12.735 -8.605 -16.239 1.00 92.62 94 ARG A N 1
ATOM 726 C CA . ARG A 1 94 ? 12.276 -9.870 -15.649 1.00 92.62 94 ARG A CA 1
ATOM 727 C C . ARG A 1 94 ? 12.693 -10.043 -14.197 1.00 92.62 94 ARG A C 1
ATOM 729 O O . ARG A 1 94 ? 11.983 -10.731 -13.465 1.00 92.62 94 ARG A O 1
ATOM 736 N N . SER A 1 95 ? 13.819 -9.468 -13.782 1.00 94.31 95 SER A N 1
ATOM 737 C CA . SER A 1 95 ? 14.393 -9.726 -12.462 1.00 94.31 95 SER A CA 1
ATOM 738 C C . SER A 1 95 ? 14.768 -8.458 -11.703 1.00 94.31 95 SER A C 1
ATOM 740 O O . SER A 1 95 ? 14.364 -8.342 -10.546 1.00 94.31 95 SER A O 1
ATOM 742 N N . ASP A 1 96 ? 15.463 -7.492 -12.307 1.00 95.31 96 ASP A N 1
ATOM 743 C CA . ASP A 1 96 ? 16.008 -6.370 -11.534 1.00 95.31 96 ASP A CA 1
ATOM 744 C C . ASP A 1 96 ? 14.923 -5.416 -11.026 1.00 95.31 96 ASP A C 1
ATOM 746 O O . ASP A 1 96 ? 14.829 -5.189 -9.818 1.00 95.31 96 ASP A O 1
ATOM 750 N N . ILE A 1 97 ? 14.076 -4.873 -11.913 1.00 93.00 97 ILE A N 1
ATOM 751 C CA . ILE A 1 97 ? 12.977 -3.982 -11.508 1.00 93.00 97 ILE A CA 1
ATOM 752 C C . ILE A 1 97 ? 12.004 -4.719 -10.570 1.00 93.00 97 ILE A C 1
ATOM 754 O O . ILE A 1 97 ? 11.724 -4.189 -9.490 1.00 93.00 97 ILE A O 1
ATOM 758 N N . PRO A 1 98 ? 11.530 -5.945 -10.882 1.00 93.19 98 PRO A N 1
ATOM 759 C CA . PRO A 1 98 ? 10.712 -6.716 -9.944 1.00 93.19 98 PRO A CA 1
ATOM 760 C C . PRO A 1 98 ? 11.395 -6.963 -8.592 1.00 93.19 98 PRO A C 1
ATOM 762 O O . PRO A 1 98 ? 10.749 -6.892 -7.546 1.00 93.19 98 PRO A O 1
ATOM 765 N N . GLY A 1 99 ? 12.705 -7.220 -8.583 1.00 94.50 99 GLY A N 1
ATOM 766 C CA . GLY A 1 99 ? 13.497 -7.413 -7.371 1.00 94.50 99 GLY A CA 1
ATOM 767 C C . GLY A 1 99 ? 13.613 -6.144 -6.525 1.00 94.50 99 GLY A C 1
ATOM 768 O O . GLY A 1 99 ? 13.532 -6.216 -5.297 1.00 94.50 99 GLY A O 1
ATOM 769 N N . VAL A 1 100 ? 13.753 -4.979 -7.161 1.00 93.56 100 VAL A N 1
ATOM 770 C CA . VAL A 1 100 ? 13.713 -3.665 -6.502 1.00 93.56 100 VAL A CA 1
ATOM 771 C C . VAL A 1 100 ? 12.340 -3.412 -5.883 1.00 93.56 100 VAL A C 1
ATOM 773 O O . VAL A 1 100 ? 12.262 -3.083 -4.700 1.00 93.56 100 VAL A O 1
ATOM 776 N N . LEU A 1 101 ? 11.258 -3.634 -6.636 1.00 90.31 101 LEU A N 1
ATOM 777 C CA . LEU A 1 101 ? 9.888 -3.457 -6.140 1.00 90.31 101 LEU A CA 1
ATOM 778 C C . LEU A 1 101 ? 9.587 -4.386 -4.960 1.00 90.31 101 LEU A C 1
ATOM 780 O O . LEU A 1 101 ? 9.072 -3.940 -3.944 1.00 90.31 101 LEU A O 1
ATOM 784 N N . LYS A 1 102 ? 10.011 -5.652 -5.027 1.00 91.12 102 LYS A N 1
ATOM 785 C CA . LYS A 1 102 ? 9.845 -6.608 -3.925 1.00 91.12 102 LYS A CA 1
ATOM 786 C C . LYS A 1 102 ? 10.589 -6.182 -2.653 1.00 91.12 102 LYS A C 1
ATOM 788 O O . LYS A 1 102 ? 10.092 -6.394 -1.546 1.00 91.12 102 LYS A O 1
ATOM 793 N N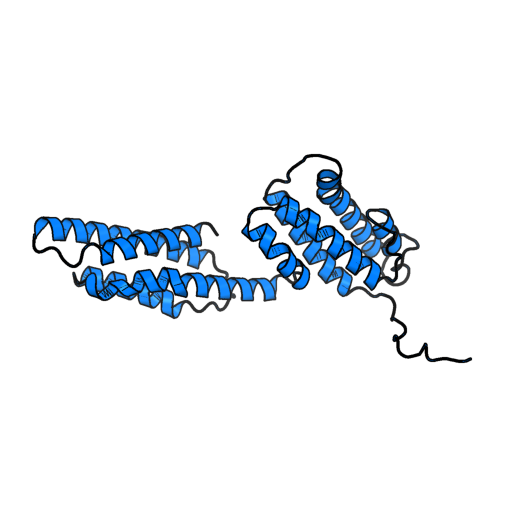 . GLN A 1 103 ? 11.790 -5.617 -2.788 1.00 92.44 103 GLN A N 1
ATOM 794 C CA . GLN A 1 103 ? 12.537 -5.075 -1.648 1.00 92.44 103 GLN A CA 1
ATOM 795 C C . GLN A 1 103 ? 11.843 -3.841 -1.064 1.00 92.44 103 GLN A C 1
ATOM 797 O O . GLN A 1 103 ? 11.719 -3.747 0.157 1.00 92.44 103 GLN A O 1
ATOM 802 N N . PHE A 1 104 ? 11.341 -2.946 -1.919 1.00 90.38 104 PHE A N 1
ATOM 803 C CA . PHE A 1 104 ? 10.543 -1.799 -1.496 1.00 90.38 104 PHE A CA 1
ATOM 804 C C . PHE A 1 104 ? 9.273 -2.231 -0.755 1.00 90.38 104 PHE A C 1
ATOM 806 O O . PHE A 1 104 ? 9.039 -1.748 0.346 1.00 90.38 104 PHE A O 1
ATOM 813 N N . ASP A 1 105 ? 8.507 -3.186 -1.286 1.00 85.31 105 ASP A N 1
ATOM 814 C CA . ASP A 1 105 ? 7.290 -3.698 -0.644 1.00 85.31 105 ASP A CA 1
ATOM 815 C C . ASP A 1 10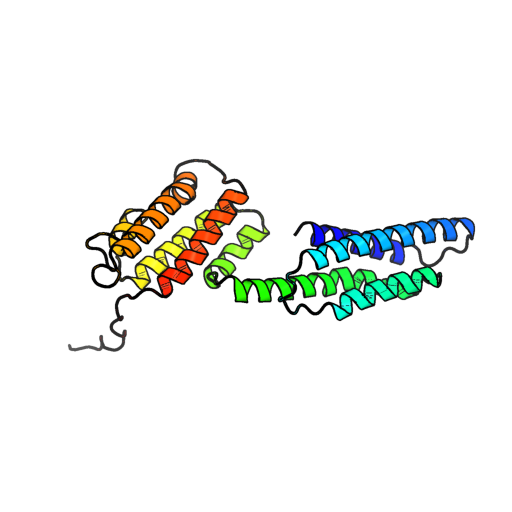5 ? 7.589 -4.268 0.747 1.00 85.31 105 ASP A C 1
ATOM 817 O O . ASP A 1 105 ? 6.855 -4.019 1.704 1.00 85.31 105 ASP A O 1
ATOM 821 N N . LYS A 1 106 ? 8.704 -4.997 0.889 1.00 86.69 106 LYS A N 1
ATOM 822 C CA . LYS A 1 106 ? 9.157 -5.520 2.183 1.00 86.69 106 LYS A CA 1
ATOM 823 C C . LYS A 1 106 ? 9.519 -4.396 3.155 1.00 86.69 106 LYS A C 1
ATOM 825 O O . LYS A 1 106 ? 9.125 -4.454 4.321 1.00 86.69 106 LYS A O 1
ATOM 830 N N . TRP A 1 107 ? 10.268 -3.393 2.699 1.00 89.62 107 TRP A N 1
ATOM 831 C CA . TRP A 1 107 ? 10.598 -2.228 3.516 1.00 89.62 107 TRP A CA 1
ATOM 832 C C . TRP A 1 107 ? 9.327 -1.479 3.930 1.00 89.62 107 TRP A C 1
ATOM 834 O O . TRP A 1 107 ? 9.108 -1.268 5.121 1.00 89.62 107 TRP A O 1
ATOM 844 N N . TYR A 1 108 ? 8.433 -1.180 2.990 1.00 84.56 108 TYR A N 1
ATOM 845 C CA . TYR A 1 108 ? 7.188 -0.464 3.246 1.00 84.56 108 TYR A CA 1
ATOM 846 C C . TYR A 1 108 ? 6.305 -1.220 4.243 1.00 84.56 108 TYR A C 1
ATOM 848 O O . TYR A 1 108 ? 5.826 -0.639 5.216 1.00 84.56 108 TYR A O 1
ATOM 856 N N . ALA A 1 109 ? 6.160 -2.538 4.084 1.00 78.44 109 ALA A N 1
ATOM 857 C CA . ALA A 1 109 ? 5.449 -3.378 5.044 1.00 78.44 109 ALA A CA 1
ATOM 858 C C . ALA A 1 109 ? 6.058 -3.303 6.455 1.00 78.44 109 ALA A C 1
ATOM 860 O O . ALA A 1 109 ? 5.316 -3.287 7.434 1.00 78.44 109 ALA A O 1
ATOM 861 N N . SER A 1 110 ? 7.388 -3.208 6.575 1.00 81.00 110 SER A N 1
ATOM 862 C CA . SER A 1 110 ? 8.058 -3.091 7.878 1.00 81.00 110 SER A CA 1
ATOM 863 C C . SER A 1 110 ? 7.851 -1.734 8.561 1.00 81.00 110 SER A C 1
ATOM 865 O O . SER A 1 110 ? 7.814 -1.675 9.787 1.00 81.00 110 SER A O 1
ATOM 867 N N . GLN A 1 111 ? 7.687 -0.659 7.784 1.00 79.56 111 GLN A N 1
ATOM 868 C CA . GLN A 1 111 ? 7.524 0.704 8.306 1.00 79.56 111 GLN A CA 1
ATOM 869 C C . GLN A 1 111 ? 6.061 1.081 8.546 1.00 79.56 111 GLN A C 1
ATOM 871 O O . GLN A 1 111 ? 5.743 1.841 9.455 1.00 79.56 111 GLN A O 1
ATOM 876 N N . SER A 1 112 ? 5.158 0.564 7.715 1.00 75.31 112 SER A N 1
ATOM 877 C CA . SER A 1 112 ? 3.785 1.061 7.624 1.00 75.31 112 SER A CA 1
ATOM 878 C C . SER A 1 112 ? 2.926 0.745 8.854 1.00 75.31 112 SER A C 1
ATOM 880 O O . SER A 1 112 ? 1.918 1.409 9.086 1.00 75.31 112 SER A O 1
ATOM 882 N N . GLY A 1 113 ? 3.306 -0.261 9.655 1.00 74.88 113 GLY A N 1
ATOM 883 C CA . GLY A 1 113 ? 2.497 -0.723 10.787 1.00 74.88 113 GLY A CA 1
ATOM 884 C C . GLY A 1 113 ? 1.088 -1.167 10.370 1.00 74.88 113 GLY A C 1
ATOM 885 O O . GLY A 1 113 ? 0.172 -1.156 11.194 1.00 74.88 113 GLY A O 1
ATOM 886 N N . LEU A 1 114 ? 0.905 -1.505 9.092 1.00 83.94 114 LEU A N 1
ATOM 887 C CA . LEU A 1 114 ? -0.367 -1.935 8.533 1.00 83.94 114 LEU A CA 1
ATOM 888 C C . LEU A 1 114 ? -0.664 -3.376 8.912 1.00 83.94 114 LEU A C 1
ATOM 890 O O . LEU A 1 114 ? 0.233 -4.200 9.101 1.00 83.94 114 LEU A O 1
ATOM 894 N N . ASP A 1 115 ? -1.952 -3.670 8.987 1.00 89.69 115 ASP A N 1
ATOM 895 C CA . ASP A 1 115 ? -2.449 -5.001 9.256 1.00 89.69 115 ASP A CA 1
ATOM 896 C C . ASP A 1 115 ? -2.104 -5.939 8.089 1.00 89.69 115 ASP A C 1
ATOM 898 O O . ASP A 1 115 ? -2.582 -5.762 6.961 1.00 89.69 115 ASP A O 1
ATOM 902 N N . GLN A 1 116 ? -1.222 -6.911 8.341 1.00 85.38 116 GLN A N 1
ATOM 903 C CA . GLN A 1 116 ? -0.672 -7.781 7.296 1.00 85.38 116 GLN A CA 1
ATOM 904 C C . GLN A 1 116 ? -1.725 -8.722 6.713 1.00 85.38 116 GLN A C 1
ATOM 906 O O . GLN A 1 116 ? -1.772 -8.917 5.499 1.00 85.38 116 GLN A O 1
ATOM 911 N N . ASP A 1 117 ? -2.595 -9.267 7.558 1.00 88.06 117 ASP A N 1
ATOM 912 C CA . ASP A 1 117 ? -3.644 -10.196 7.145 1.00 88.06 117 ASP A CA 1
ATOM 913 C C . ASP A 1 117 ? -4.726 -9.493 6.325 1.00 88.06 117 ASP A C 1
ATOM 915 O O . ASP A 1 117 ? -5.189 -10.025 5.313 1.00 88.06 117 ASP A O 1
ATOM 919 N N . LEU A 1 118 ? -5.124 -8.287 6.740 1.00 91.25 118 LEU A N 1
ATOM 920 C CA . LEU A 1 118 ? -6.016 -7.436 5.968 1.00 91.25 118 LEU A CA 1
ATOM 921 C C . LEU A 1 118 ? -5.369 -7.116 4.619 1.00 91.25 118 LEU A C 1
ATOM 923 O O . LEU A 1 118 ? -5.980 -7.350 3.581 1.00 91.25 118 LEU A O 1
ATOM 927 N N . SER A 1 119 ? -4.114 -6.664 4.618 1.00 89.50 119 SER A N 1
ATOM 928 C CA . SER A 1 119 ? -3.383 -6.330 3.389 1.00 89.50 119 SER A CA 1
ATOM 929 C C . SER A 1 119 ? -3.308 -7.523 2.429 1.00 89.50 119 SER A C 1
ATOM 931 O O . SER A 1 119 ? -3.601 -7.380 1.243 1.00 89.50 119 SER A O 1
ATOM 933 N N . ALA A 1 120 ? -3.000 -8.720 2.936 1.00 89.06 120 ALA A N 1
ATOM 934 C CA . ALA A 1 120 ? -2.945 -9.945 2.142 1.00 89.06 120 ALA A CA 1
ATOM 935 C C . ALA A 1 120 ? -4.308 -10.311 1.530 1.00 89.06 120 ALA A C 1
ATOM 937 O O . ALA A 1 120 ? -4.372 -10.701 0.365 1.00 89.06 120 ALA A O 1
ATOM 938 N N . ARG A 1 121 ? -5.404 -10.149 2.283 1.00 91.19 121 ARG A N 1
ATOM 939 C CA . ARG A 1 121 ? -6.771 -10.417 1.800 1.00 91.19 121 ARG A CA 1
ATOM 940 C C . ARG A 1 121 ? -7.262 -9.393 0.782 1.00 91.19 121 ARG A C 1
ATOM 942 O O . ARG A 1 121 ? -8.048 -9.742 -0.093 1.00 91.19 121 ARG A O 1
ATOM 949 N N . LEU A 1 122 ? -6.825 -8.141 0.901 1.00 92.50 122 LEU A N 1
ATOM 950 C CA . LEU A 1 122 ? -7.242 -7.060 0.008 1.00 92.50 122 LEU A CA 1
ATOM 951 C C . LEU A 1 122 ? -6.413 -6.981 -1.275 1.00 92.50 122 LEU A C 1
ATOM 953 O O . LEU A 1 122 ? -6.897 -6.456 -2.279 1.00 92.50 122 LEU A O 1
ATOM 957 N N . LYS A 1 123 ? -5.193 -7.528 -1.261 1.00 89.12 123 LYS A N 1
ATOM 958 C CA . LYS A 1 123 ? -4.243 -7.482 -2.376 1.00 89.12 123 LYS A CA 1
ATOM 959 C C . LYS A 1 123 ? -4.853 -7.852 -3.742 1.00 89.12 123 LYS A C 1
ATOM 961 O O . LYS A 1 123 ? -4.685 -7.049 -4.655 1.00 89.12 123 LYS A O 1
ATOM 966 N N . PRO A 1 124 ? -5.624 -8.948 -3.909 1.00 91.44 124 PRO A N 1
ATOM 967 C CA . PRO A 1 124 ? -6.187 -9.299 -5.218 1.00 91.44 124 PRO A CA 1
ATOM 968 C C . PRO A 1 124 ? -7.160 -8.248 -5.777 1.00 91.44 124 PRO A C 1
ATOM 970 O O . PRO A 1 124 ? -7.206 -8.016 -6.985 1.00 91.44 124 PRO A O 1
ATOM 973 N N . PHE A 1 125 ? -7.929 -7.581 -4.910 1.00 91.62 125 PHE A N 1
ATOM 974 C CA . PHE A 1 125 ? -8.850 -6.517 -5.319 1.00 91.62 125 PHE A CA 1
ATOM 975 C C . PHE A 1 125 ? -8.094 -5.251 -5.724 1.00 91.62 125 PHE A C 1
ATOM 977 O O . PHE A 1 125 ? -8.436 -4.613 -6.715 1.00 91.62 125 PHE A O 1
ATOM 984 N N . ILE A 1 126 ? -7.037 -4.912 -4.984 1.00 87.75 126 ILE A N 1
ATOM 985 C CA . ILE A 1 126 ? -6.193 -3.749 -5.275 1.00 87.75 126 ILE A CA 1
ATOM 986 C C . ILE A 1 126 ? -5.450 -3.952 -6.602 1.00 87.75 126 ILE A C 1
ATOM 988 O O . ILE A 1 126 ? -5.487 -3.076 -7.462 1.00 87.75 126 ILE A O 1
ATOM 992 N N . GLU A 1 127 ? -4.836 -5.120 -6.809 1.00 84.69 127 GLU A N 1
ATOM 993 C CA . GLU A 1 127 ? -4.096 -5.447 -8.038 1.00 84.69 127 GLU A CA 1
ATOM 994 C C . GLU A 1 127 ? -4.994 -5.486 -9.283 1.00 84.69 127 GLU A C 1
ATOM 996 O O . GLU A 1 127 ? -4.543 -5.154 -10.377 1.00 84.69 127 GLU A O 1
ATOM 1001 N N . SER A 1 128 ? -6.271 -5.844 -9.124 1.00 87.12 128 SER A N 1
ATOM 1002 C CA . SER A 1 128 ? -7.262 -5.837 -10.210 1.00 87.12 128 SER A CA 1
ATOM 1003 C C . SER A 1 128 ? -7.988 -4.496 -10.389 1.00 87.12 128 SER A C 1
ATOM 1005 O O . SER A 1 128 ? -8.869 -4.389 -11.242 1.00 87.12 128 SER A O 1
ATOM 1007 N N . GLY A 1 129 ? -7.644 -3.466 -9.605 1.00 86.12 129 GLY A N 1
ATOM 1008 C CA . GLY A 1 129 ? -8.287 -2.148 -9.653 1.00 86.12 129 GLY A CA 1
ATOM 1009 C C . GLY A 1 129 ? -9.722 -2.117 -9.109 1.00 86.12 129 GLY A C 1
ATOM 1010 O O . GLY A 1 129 ? -10.421 -1.116 -9.265 1.00 86.12 129 GLY A O 1
ATOM 1011 N N . GLN A 1 130 ? -10.173 -3.186 -8.451 1.00 89.69 130 GLN A N 1
ATOM 1012 C CA . GLN A 1 130 ? -11.502 -3.318 -7.847 1.00 89.69 130 GLN A CA 1
ATOM 1013 C C . GLN A 1 130 ? -11.534 -2.677 -6.450 1.00 89.69 130 GLN A C 1
ATOM 1015 O O . GLN A 1 130 ? -11.718 -3.341 -5.428 1.00 89.69 130 GLN A O 1
ATOM 1020 N N . LEU A 1 131 ? -11.305 -1.365 -6.389 1.00 90.06 131 LEU A N 1
ATOM 1021 C CA . LEU A 1 131 ? -11.135 -0.643 -5.124 1.00 90.06 131 LEU A CA 1
ATOM 1022 C C . LEU A 1 131 ? -12.414 -0.594 -4.271 1.00 90.06 131 LEU A C 1
ATOM 1024 O O . LEU A 1 131 ? -12.337 -0.646 -3.045 1.00 90.06 131 LEU A O 1
ATOM 1028 N N . ASP A 1 132 ? -13.594 -0.561 -4.889 1.00 89.62 132 ASP A N 1
ATOM 1029 C CA . ASP A 1 132 ? -14.873 -0.650 -4.180 1.00 89.62 132 ASP A CA 1
ATOM 1030 C C . ASP A 1 132 ? -15.048 -2.023 -3.509 1.00 89.62 132 ASP A C 1
ATOM 1032 O O . ASP A 1 132 ? -15.439 -2.105 -2.341 1.00 89.62 132 ASP A O 1
ATOM 1036 N N . ALA A 1 133 ? -14.693 -3.101 -4.215 1.00 91.12 133 ALA A N 1
ATOM 1037 C CA . ALA A 1 133 ? -14.689 -4.454 -3.672 1.00 91.12 133 ALA A CA 1
ATOM 1038 C C . ALA A 1 133 ? -13.676 -4.595 -2.528 1.00 91.12 133 ALA A C 1
ATOM 1040 O O . ALA A 1 133 ? -14.004 -5.194 -1.503 1.00 91.12 133 ALA A O 1
ATOM 1041 N N . ALA A 1 134 ? -12.495 -3.980 -2.650 1.00 93.62 134 ALA A N 1
ATOM 1042 C CA . ALA A 1 134 ? -11.498 -3.951 -1.582 1.00 93.62 134 ALA A CA 1
ATOM 1043 C C . ALA A 1 134 ? -12.056 -3.295 -0.306 1.00 93.62 134 ALA A C 1
ATOM 1045 O O . ALA A 1 134 ? -11.986 -3.881 0.776 1.00 93.62 134 ALA A O 1
ATOM 1046 N N . VAL A 1 135 ? -12.675 -2.112 -0.417 1.00 93.56 135 VAL A N 1
ATOM 1047 C CA . VAL A 1 135 ? -13.272 -1.427 0.743 1.00 93.56 135 VAL A CA 1
ATOM 1048 C C . VAL A 1 135 ? -14.414 -2.255 1.340 1.00 93.56 135 VAL A C 1
ATOM 1050 O O . VAL A 1 135 ? -14.475 -2.421 2.560 1.00 93.56 135 VAL A O 1
ATOM 1053 N N . ARG A 1 136 ? -15.293 -2.843 0.514 1.00 91.94 136 ARG A N 1
ATOM 1054 C CA . ARG A 1 136 ? -16.367 -3.730 1.001 1.00 91.94 136 ARG A CA 1
ATOM 1055 C C . ARG A 1 136 ? -15.817 -4.961 1.725 1.00 91.94 136 ARG A C 1
ATOM 1057 O O . ARG A 1 136 ? -16.365 -5.333 2.758 1.00 91.94 136 ARG A O 1
ATOM 1064 N N . ALA A 1 137 ? -14.741 -5.565 1.225 1.00 93.69 137 ALA A N 1
ATOM 1065 C CA . ALA A 1 137 ? -14.110 -6.740 1.823 1.00 93.69 137 ALA A CA 1
ATOM 1066 C C . ALA A 1 137 ? -13.385 -6.430 3.145 1.00 93.69 137 ALA A C 1
ATOM 1068 O O . ALA A 1 137 ? -13.297 -7.298 4.016 1.00 93.69 137 ALA A O 1
ATOM 1069 N N . ALA A 1 138 ? -12.904 -5.197 3.331 1.00 95.12 138 ALA A N 1
ATOM 1070 C CA . ALA A 1 138 ? -12.202 -4.787 4.545 1.00 95.12 138 ALA A CA 1
ATOM 1071 C C . ALA A 1 138 ? -13.116 -4.757 5.785 1.00 95.12 138 ALA A C 1
ATOM 1073 O O . ALA A 1 138 ? -12.705 -5.134 6.884 1.00 95.12 138 ALA A O 1
ATOM 1074 N N . TRP A 1 139 ? -14.373 -4.341 5.616 1.00 94.19 139 TRP A N 1
ATOM 1075 C CA . TRP A 1 139 ? -15.302 -4.122 6.728 1.00 94.19 139 TRP A CA 1
ATOM 1076 C C . TRP A 1 139 ? -15.713 -5.384 7.498 1.00 94.19 139 TRP A C 1
ATOM 1078 O O . TRP A 1 139 ? -15.695 -5.335 8.729 1.00 94.19 139 TRP A O 1
ATOM 1088 N N . PRO A 1 140 ? -16.047 -6.516 6.851 1.00 93.31 140 PRO A N 1
ATOM 1089 C CA . PRO A 1 140 ? -16.285 -7.772 7.554 1.00 93.31 140 PRO A CA 1
ATOM 1090 C C . PRO A 1 140 ? -15.081 -8.227 8.383 1.00 93.31 140 PRO A C 1
ATOM 1092 O O . PRO A 1 140 ? -15.257 -8.638 9.525 1.00 93.31 140 PRO A O 1
ATOM 1095 N N . ILE A 1 141 ? -13.859 -8.091 7.852 1.00 94.06 141 ILE A N 1
ATOM 1096 C CA . ILE A 1 141 ? -12.624 -8.455 8.567 1.00 94.06 141 ILE A CA 1
ATOM 1097 C C . ILE A 1 141 ? -12.465 -7.581 9.813 1.00 94.06 141 ILE A C 1
ATOM 1099 O O . ILE A 1 141 ? -12.260 -8.098 10.913 1.00 94.06 141 ILE A O 1
ATOM 1103 N N . PHE A 1 142 ? -12.623 -6.264 9.649 1.00 94.12 142 PHE A N 1
ATOM 1104 C CA . PHE A 1 142 ? -12.611 -5.312 10.753 1.00 94.12 142 PHE A CA 1
ATOM 1105 C C . PHE A 1 142 ? -13.661 -5.674 11.814 1.00 94.12 142 PHE A C 1
ATOM 1107 O O . PHE A 1 142 ? -13.329 -5.802 12.991 1.00 94.12 142 PHE A O 1
ATOM 1114 N N . LYS A 1 143 ? -14.916 -5.906 11.405 1.00 94.50 143 LYS A N 1
ATOM 1115 C CA . LYS A 1 143 ? -16.019 -6.280 12.301 1.00 94.50 143 LYS A CA 1
ATOM 1116 C C . LYS A 1 143 ? -15.673 -7.525 13.116 1.00 94.50 143 LYS A C 1
ATOM 1118 O O . LYS A 1 143 ? -15.748 -7.470 14.340 1.00 94.50 143 LYS A O 1
ATOM 1123 N N . THR A 1 144 ? -15.292 -8.619 12.456 1.00 94.31 144 THR A N 1
ATOM 1124 C CA . THR A 1 144 ? -14.977 -9.892 13.119 1.00 94.31 144 THR A CA 1
ATOM 1125 C C . THR A 1 144 ? -13.894 -9.709 14.173 1.00 94.31 144 THR A C 1
ATOM 1127 O O . THR A 1 144 ? -14.079 -10.112 15.316 1.00 94.31 144 THR A O 1
ATOM 1130 N N . ARG A 1 145 ? -12.807 -9.004 13.843 1.00 93.19 145 ARG A N 1
ATOM 1131 C CA . ARG A 1 145 ? -11.721 -8.774 14.804 1.00 93.19 145 ARG A CA 1
ATOM 1132 C C . ARG A 1 145 ? -12.132 -7.911 15.985 1.00 93.19 145 ARG A C 1
ATOM 1134 O O . ARG A 1 145 ? -11.738 -8.200 17.109 1.00 93.19 145 ARG A O 1
ATOM 1141 N N . MET A 1 146 ? -12.933 -6.875 15.756 1.00 93.94 146 MET A N 1
ATOM 1142 C CA . MET A 1 146 ? -13.460 -6.028 16.829 1.00 93.94 146 MET A CA 1
ATOM 1143 C C . MET A 1 146 ? -14.358 -6.824 17.783 1.00 93.94 146 MET A C 1
ATOM 1145 O O . MET A 1 146 ? -14.216 -6.723 19.000 1.00 93.94 146 MET A O 1
ATOM 1149 N N . VAL A 1 147 ? -15.259 -7.636 17.227 1.00 94.69 147 VAL A N 1
ATOM 1150 C CA . VAL A 1 147 ? -16.159 -8.519 17.978 1.00 94.69 147 VAL A CA 1
ATOM 1151 C C . VAL A 1 147 ? -15.354 -9.508 18.822 1.00 94.69 147 VAL A C 1
ATOM 1153 O O . VAL A 1 147 ? -15.518 -9.538 20.043 1.00 94.69 147 VAL A O 1
ATOM 1156 N N . ASP A 1 148 ? -14.419 -10.226 18.198 1.00 92.88 148 ASP A N 1
ATOM 1157 C CA . ASP A 1 148 ? -13.571 -11.220 18.862 1.00 92.88 148 ASP A CA 1
ATOM 1158 C C . ASP A 1 148 ? -12.689 -10.610 19.954 1.00 92.88 148 ASP A C 1
ATOM 1160 O O . ASP A 1 148 ? -12.508 -11.200 21.023 1.00 92.88 148 ASP A O 1
ATOM 1164 N N . ARG A 1 149 ? -12.121 -9.427 19.694 1.00 92.19 149 ARG A N 1
ATOM 1165 C CA . ARG A 1 149 ? -11.184 -8.760 20.604 1.00 92.19 149 ARG A CA 1
ATOM 1166 C C . ARG A 1 149 ? -11.860 -8.288 21.885 1.00 92.19 149 ARG A C 1
ATOM 1168 O O . ARG A 1 149 ? -11.235 -8.355 22.944 1.00 92.19 149 ARG A O 1
ATOM 1175 N N . PHE A 1 150 ? -13.087 -7.782 21.782 1.00 93.75 150 PHE A N 1
ATOM 1176 C CA . PHE A 1 150 ? -13.798 -7.134 22.887 1.00 93.75 150 PHE A CA 1
ATOM 1177 C C . PHE A 1 150 ? -14.950 -7.962 23.464 1.00 93.75 150 PHE A C 1
ATOM 1179 O O . PHE A 1 150 ? -15.659 -7.454 24.329 1.00 93.75 150 PHE A O 1
ATOM 1186 N N . GLY A 1 151 ? -15.141 -9.205 23.010 1.00 92.75 151 GLY A N 1
ATOM 1187 C CA . GLY A 1 151 ? -16.194 -10.085 23.528 1.00 92.75 151 GLY A CA 1
ATOM 1188 C C . GLY A 1 151 ? -17.605 -9.581 23.215 1.00 92.75 151 GLY A C 1
ATOM 1189 O O . GLY A 1 151 ? -18.528 -9.778 24.002 1.00 92.75 151 GLY A O 1
ATOM 1190 N N . ILE A 1 152 ? -17.780 -8.888 22.088 1.00 94.81 152 ILE A N 1
ATOM 1191 C CA . ILE A 1 152 ? -19.086 -8.366 21.669 1.00 94.81 152 ILE A CA 1
ATOM 1192 C C . ILE A 1 152 ? -19.869 -9.475 20.954 1.00 94.81 152 ILE A C 1
ATOM 1194 O O . ILE A 1 152 ? -19.290 -10.398 20.395 1.00 94.81 152 ILE A O 1
ATOM 1198 N N . SER A 1 153 ? -21.200 -9.403 20.955 1.00 94.31 153 SER A N 1
ATOM 1199 C CA . SER A 1 153 ? -22.029 -10.308 20.151 1.00 94.31 153 SER A CA 1
ATOM 1200 C C . SER A 1 153 ? -21.814 -10.077 18.648 1.00 94.31 153 SER A C 1
ATOM 1202 O O . SER A 1 153 ? -21.830 -8.936 18.183 1.00 94.31 153 SER A O 1
ATOM 1204 N N . GLU A 1 154 ? -21.707 -11.158 17.868 1.00 93.12 154 GLU A N 1
ATOM 1205 C CA . GLU A 1 154 ? -21.572 -11.117 16.400 1.00 93.12 154 GLU A CA 1
ATOM 1206 C C . GLU A 1 154 ? -22.735 -10.403 15.686 1.00 93.12 154 GLU A C 1
ATOM 1208 O O . GLU A 1 154 ? -22.579 -9.906 14.564 1.00 93.12 154 GLU A O 1
ATOM 1213 N N . ALA A 1 155 ? -23.902 -10.320 16.334 1.00 94.62 155 ALA A N 1
ATOM 1214 C CA . ALA A 1 155 ? -25.073 -9.619 15.813 1.00 94.62 155 ALA A CA 1
ATOM 1215 C C . ALA A 1 155 ? -24.913 -8.087 15.832 1.00 94.62 155 ALA A C 1
ATOM 1217 O O . ALA A 1 155 ? -25.653 -7.375 15.150 1.00 94.62 155 ALA A O 1
ATOM 1218 N N . VAL A 1 156 ? -23.958 -7.559 16.605 1.00 94.25 156 VAL A N 1
ATOM 1219 C CA . VAL A 1 156 ? -23.710 -6.119 16.711 1.00 94.25 156 VAL A CA 1
ATOM 1220 C C . VAL A 1 156 ? -22.801 -5.668 15.566 1.00 94.25 156 VAL A C 1
ATOM 1222 O O . VAL A 1 156 ? -21.757 -6.261 15.303 1.00 94.25 156 VAL A O 1
ATOM 1225 N N . ASP A 1 157 ? -23.188 -4.597 14.872 1.00 93.00 157 ASP A N 1
ATOM 1226 C CA . ASP A 1 157 ? -22.476 -4.106 13.689 1.00 93.00 157 ASP A CA 1
ATOM 1227 C C . ASP A 1 157 ? -22.534 -2.571 13.563 1.00 93.00 157 ASP A C 1
ATOM 1229 O O . ASP A 1 157 ? -23.321 -1.893 14.234 1.00 93.00 157 ASP A O 1
ATOM 1233 N N . GLY A 1 158 ? -21.680 -2.017 12.701 1.00 90.62 158 GLY A N 1
ATOM 1234 C CA . GLY A 1 158 ? -21.655 -0.612 12.316 1.00 90.62 158 GLY A CA 1
ATOM 1235 C C . GLY A 1 158 ? -21.498 0.314 13.516 1.00 90.62 158 GLY A C 1
ATOM 1236 O O . GLY A 1 158 ? -20.705 0.070 14.424 1.00 90.62 158 GLY A O 1
ATOM 1237 N N . HIS A 1 159 ? -22.295 1.381 13.551 1.00 92.06 159 HIS A N 1
ATOM 1238 C CA . HIS A 1 159 ? -22.270 2.355 14.646 1.00 92.06 159 HIS A CA 1
ATOM 1239 C C . HIS A 1 159 ? -22.583 1.715 16.011 1.00 92.06 159 HIS A C 1
ATOM 1241 O O . HIS A 1 159 ? -21.942 2.064 17.005 1.00 92.06 159 HIS A O 1
ATOM 1247 N N . LYS A 1 160 ? -23.484 0.725 16.072 1.00 94.62 160 LYS A N 1
ATOM 1248 C CA . LYS A 1 160 ? -23.795 0.020 17.328 1.00 94.62 160 LYS A CA 1
ATOM 1249 C C . LYS A 1 160 ? -22.574 -0.722 17.873 1.00 94.62 160 LYS A C 1
ATOM 1251 O O . LYS A 1 160 ? -22.342 -0.672 19.076 1.00 94.62 160 LYS A O 1
ATOM 1256 N N . LEU A 1 161 ? -21.766 -1.335 17.003 1.00 95.62 161 LEU A N 1
ATOM 1257 C CA . LEU A 1 161 ? -20.525 -2.015 17.396 1.00 95.62 161 LEU A CA 1
ATOM 1258 C C . LEU A 1 161 ? -19.518 -1.032 17.991 1.00 95.62 161 LEU A C 1
ATOM 1260 O O . LEU A 1 161 ? -18.962 -1.280 19.057 1.00 95.62 161 LEU A O 1
ATOM 1264 N N . VAL A 1 162 ? -19.330 0.118 17.343 1.00 95.31 162 VAL A N 1
ATOM 1265 C CA . VAL A 1 162 ? -18.403 1.143 17.839 1.00 95.31 162 VAL A CA 1
ATOM 1266 C C . VAL A 1 162 ? -18.846 1.673 19.204 1.00 95.31 162 VAL A C 1
ATOM 1268 O O . VAL A 1 162 ? -18.015 1.822 20.094 1.00 95.31 162 VAL A O 1
ATOM 1271 N N . VAL A 1 163 ? -20.144 1.925 19.404 1.00 96.44 163 VAL A N 1
ATOM 1272 C CA . VAL A 1 163 ? -20.684 2.367 20.704 1.00 96.44 163 VAL A CA 1
ATOM 1273 C C . VAL A 1 163 ? -20.567 1.270 21.763 1.00 96.44 163 VAL A C 1
ATOM 1275 O O . VAL A 1 163 ? -20.241 1.571 22.907 1.00 96.44 163 VAL A O 1
ATOM 1278 N N . ALA A 1 164 ? -20.780 0.005 21.403 1.00 96.62 164 ALA A N 1
ATOM 1279 C CA . ALA A 1 164 ? -20.617 -1.112 22.330 1.00 96.62 164 ALA A CA 1
ATOM 1280 C C . ALA A 1 164 ? -19.166 -1.262 22.820 1.00 96.62 164 ALA A C 1
ATOM 1282 O O . ALA A 1 164 ? -18.938 -1.717 23.937 1.00 96.62 164 ALA A O 1
ATOM 1283 N N . ILE A 1 165 ? -18.182 -0.848 22.019 1.00 95.94 165 ILE A N 1
ATOM 1284 C CA . ILE A 1 165 ? -16.762 -0.934 22.378 1.00 95.94 165 ILE A CA 1
ATOM 1285 C C . ILE A 1 165 ? -16.295 0.347 23.075 1.00 95.94 165 ILE A C 1
ATOM 1287 O O . ILE A 1 165 ? -15.816 0.294 24.206 1.00 95.94 165 ILE A O 1
ATOM 1291 N N . PHE A 1 166 ? -16.481 1.498 22.428 1.00 96.38 166 PHE A N 1
ATOM 1292 C CA . PHE A 1 166 ? -15.928 2.794 22.832 1.00 96.38 166 PHE A CA 1
ATOM 1293 C C . PHE A 1 166 ? -16.979 3.774 23.373 1.00 96.38 166 PHE A C 1
ATOM 1295 O O . PHE A 1 166 ? -16.708 4.958 23.521 1.00 96.38 166 PHE A O 1
ATOM 1302 N N . GLY A 1 167 ? -18.208 3.346 23.644 1.00 95.62 167 GLY A N 1
ATOM 1303 C CA . GLY A 1 167 ? -19.206 4.208 24.279 1.00 95.62 167 GLY A CA 1
ATOM 1304 C C . GLY A 1 167 ? -18.902 4.475 25.762 1.00 95.62 167 GLY A C 1
ATOM 1305 O O . GLY A 1 167 ? -18.060 3.791 26.354 1.00 95.62 167 GLY A O 1
ATOM 1306 N N . PRO A 1 168 ? -19.634 5.409 26.404 1.00 93.56 168 PRO A N 1
ATOM 1307 C CA . PRO A 1 168 ? -19.518 5.712 27.837 1.00 93.56 168 PRO A CA 1
ATOM 1308 C C . PRO A 1 168 ? -19.581 4.480 28.755 1.00 93.56 168 PRO A C 1
ATOM 1310 O O . PRO A 1 168 ? -18.873 4.426 29.757 1.00 93.56 168 PRO A O 1
ATOM 1313 N N . ASN A 1 169 ? -20.338 3.460 28.346 1.00 93.00 169 ASN A N 1
ATOM 1314 C CA . ASN A 1 169 ? -20.492 2.186 29.054 1.00 93.00 169 ASN A CA 1
ATOM 1315 C C . ASN A 1 169 ? -20.014 0.986 28.210 1.00 93.00 169 ASN A C 1
ATOM 1317 O O . ASN A 1 169 ? -20.507 -0.124 28.378 1.00 93.00 169 ASN A O 1
ATOM 1321 N N . GLY A 1 170 ? -19.129 1.220 27.236 1.00 93.19 170 GLY A N 1
ATOM 1322 C CA . GLY A 1 170 ? -18.642 0.183 26.324 1.00 93.19 170 GLY A CA 1
ATOM 1323 C C . GLY A 1 170 ? -17.556 -0.714 26.926 1.00 93.19 170 GLY A C 1
ATOM 1324 O O . GLY A 1 170 ? -17.075 -0.482 28.034 1.00 93.19 170 GLY A O 1
ATOM 1325 N N . ALA A 1 171 ? -17.111 -1.712 26.161 1.00 94.00 171 ALA A N 1
ATOM 1326 C CA . ALA A 1 171 ? -16.102 -2.694 26.574 1.00 94.00 171 ALA A CA 1
ATOM 1327 C C . ALA A 1 171 ? -14.749 -2.092 27.007 1.00 94.00 171 ALA A C 1
ATOM 1329 O O . ALA A 1 171 ? -13.973 -2.745 27.711 1.00 94.00 171 ALA A O 1
ATOM 1330 N N . THR A 1 172 ? -14.437 -0.858 26.600 1.00 93.94 172 THR A N 1
ATOM 1331 C CA . THR A 1 172 ? -13.216 -0.153 27.020 1.00 93.94 172 THR A CA 1
ATOM 1332 C C . THR A 1 172 ? -13.429 0.825 28.179 1.00 93.94 172 THR A C 1
ATOM 1334 O O . THR A 1 172 ? -12.479 1.510 28.564 1.00 93.94 172 THR A O 1
ATOM 1337 N N . ALA A 1 173 ? -14.642 0.936 28.732 1.00 92.62 173 ALA A N 1
ATOM 1338 C CA . ALA A 1 173 ? -14.928 1.804 29.875 1.00 92.62 173 ALA A CA 1
ATOM 1339 C C . ALA A 1 173 ? -14.067 1.411 31.089 1.00 92.62 173 ALA A C 1
ATOM 1341 O O . ALA A 1 173 ? -13.884 0.229 31.380 1.00 92.62 173 ALA A O 1
ATOM 1342 N N . GLY A 1 174 ? -13.463 2.401 31.754 1.00 89.88 174 GLY A N 1
ATOM 1343 C CA . GLY A 1 174 ? -12.529 2.183 32.868 1.00 89.88 174 GLY A CA 1
ATOM 1344 C C . GLY A 1 174 ? -11.170 1.574 32.480 1.00 89.88 174 GLY A C 1
ATOM 1345 O O . GLY A 1 174 ? -10.293 1.465 33.331 1.00 89.88 174 GLY A O 1
ATOM 1346 N N . ARG A 1 175 ? -10.966 1.194 31.210 1.00 91.75 175 ARG A N 1
ATOM 1347 C CA . ARG A 1 175 ? -9.701 0.642 30.680 1.00 91.75 175 ARG A CA 1
ATOM 1348 C C . ARG A 1 175 ? -8.951 1.639 29.801 1.00 91.75 175 ARG A C 1
ATOM 1350 O O . ARG A 1 175 ? -7.736 1.537 29.651 1.00 91.75 175 ARG A O 1
ATOM 1357 N N . LEU A 1 176 ? -9.673 2.587 29.207 1.00 93.06 176 LEU A N 1
ATOM 1358 C CA . LEU A 1 176 ? -9.125 3.685 28.419 1.00 93.06 176 LEU A CA 1
ATOM 1359 C C . LEU A 1 176 ? -9.583 5.035 28.983 1.00 93.06 176 LEU A C 1
ATOM 1361 O O . LEU A 1 176 ? -10.733 5.130 29.413 1.00 93.06 176 LEU A O 1
ATOM 1365 N N . PRO A 1 177 ? -8.728 6.076 28.931 1.00 94.00 177 PRO A N 1
ATOM 1366 C CA . PRO A 1 177 ? -9.137 7.448 29.214 1.00 94.00 177 PRO A CA 1
ATOM 1367 C C . PRO A 1 177 ? -10.299 7.893 28.322 1.00 94.00 177 PRO A C 1
ATOM 1369 O O . PRO A 1 177 ? -10.350 7.523 27.142 1.00 94.00 177 PRO A O 1
ATOM 1372 N N . ASP A 1 178 ? -11.176 8.734 28.865 1.00 92.81 178 ASP A N 1
ATOM 1373 C CA . ASP A 1 178 ? -12.394 9.191 28.187 1.00 92.81 178 ASP A CA 1
ATOM 1374 C C . ASP A 1 178 ? -12.109 9.874 26.850 1.00 92.81 178 ASP A C 1
ATOM 1376 O O . ASP A 1 178 ? -12.704 9.499 25.843 1.00 92.81 178 ASP A O 1
ATOM 1380 N N . GLU A 1 179 ? -11.119 10.765 26.805 1.00 94.06 179 GLU A N 1
ATOM 1381 C CA . GLU A 1 179 ? -10.703 11.462 25.581 1.00 94.06 179 GLU A CA 1
ATOM 1382 C C . GLU A 1 179 ? -10.253 10.492 24.478 1.00 94.06 179 GLU A C 1
ATOM 1384 O O . GLU A 1 179 ? -10.623 10.625 23.311 1.00 94.06 179 GLU A O 1
ATOM 1389 N N . LYS A 1 180 ? -9.474 9.460 24.837 1.00 93.69 180 LYS A N 1
ATOM 1390 C CA . LYS A 1 180 ? -9.013 8.451 23.868 1.00 93.69 180 LYS A CA 1
ATOM 1391 C C . LYS A 1 180 ? -10.179 7.640 23.331 1.00 93.69 180 LYS A C 1
ATOM 1393 O O . LYS A 1 180 ? -10.233 7.331 22.141 1.00 93.69 180 LYS A O 1
ATOM 1398 N N . ARG A 1 181 ? -11.096 7.273 24.219 1.00 95.06 181 ARG A N 1
ATOM 1399 C CA . ARG A 1 181 ? -12.292 6.518 23.879 1.00 95.06 181 ARG A CA 1
ATOM 1400 C C . ARG A 1 181 ? -13.208 7.322 22.953 1.00 95.06 181 ARG A C 1
ATOM 1402 O O . ARG A 1 181 ? -13.640 6.788 21.935 1.00 95.06 181 ARG A O 1
ATOM 1409 N N . GLU A 1 182 ? -13.439 8.597 23.253 1.00 95.69 182 GLU A N 1
ATOM 1410 C CA . GLU A 1 182 ? -14.195 9.506 22.392 1.00 95.69 182 GLU A CA 1
ATOM 1411 C C . GLU A 1 182 ? -13.526 9.678 21.020 1.00 95.69 182 GLU A C 1
ATOM 1413 O O . GLU A 1 182 ? -14.197 9.597 19.990 1.00 95.69 182 GLU A O 1
ATOM 1418 N N . GLY A 1 183 ? -12.196 9.806 20.983 1.00 95.38 183 GLY A N 1
ATOM 1419 C CA . GLY A 1 183 ? -11.429 9.852 19.738 1.00 95.38 183 GLY A CA 1
ATOM 1420 C C . GLY A 1 183 ? -11.664 8.629 18.844 1.00 95.38 183 GLY A C 1
ATOM 1421 O O . GLY A 1 183 ? -11.986 8.782 17.664 1.00 95.38 183 GLY A O 1
ATOM 1422 N N . TYR A 1 184 ? -11.575 7.411 19.394 1.00 95.00 184 TYR A N 1
ATOM 1423 C CA . TYR A 1 184 ? -11.885 6.184 18.644 1.00 95.00 184 TYR A CA 1
ATOM 1424 C C . TYR A 1 184 ? -13.352 6.118 18.219 1.00 95.00 184 TYR A C 1
ATOM 1426 O O . TYR A 1 184 ? -13.651 5.773 17.075 1.00 95.00 184 TYR A O 1
ATOM 1434 N N . LEU A 1 185 ? -14.267 6.468 19.123 1.00 95.12 185 LEU A N 1
ATOM 1435 C CA . LEU A 1 185 ? -15.699 6.484 18.854 1.00 95.12 185 LEU A CA 1
ATOM 1436 C C . LEU A 1 185 ? -16.028 7.385 17.655 1.00 95.12 185 LEU A C 1
ATOM 1438 O O . LEU A 1 185 ? -16.736 6.955 16.743 1.00 95.12 185 LEU A O 1
ATOM 1442 N N . ASN A 1 186 ? -15.494 8.604 17.630 1.00 95.56 186 ASN A N 1
ATOM 1443 C CA . ASN A 1 186 ? -15.730 9.572 16.561 1.00 95.56 186 ASN A CA 1
ATOM 1444 C C . ASN A 1 186 ? -15.059 9.147 15.250 1.00 95.56 186 ASN A C 1
ATOM 1446 O O . ASN A 1 186 ? -15.705 9.177 14.200 1.00 95.56 186 ASN A O 1
ATOM 1450 N N . LEU A 1 187 ? -13.813 8.666 15.314 1.00 94.44 187 LEU A N 1
ATOM 1451 C CA . LEU A 1 187 ? -13.079 8.174 14.149 1.00 94.44 187 LEU A CA 1
ATOM 1452 C C . LEU A 1 187 ? -13.829 7.040 13.441 1.00 94.44 187 LEU A C 1
ATOM 1454 O O . LEU A 1 187 ? -14.077 7.117 12.239 1.00 94.44 187 LEU A O 1
ATOM 1458 N N . PHE A 1 188 ? -14.228 5.998 14.174 1.00 94.06 188 PHE A N 1
ATOM 1459 C CA . PHE A 1 188 ? -14.885 4.843 13.563 1.00 94.06 188 PHE A CA 1
ATOM 1460 C C . PHE A 1 188 ? -16.299 5.156 13.081 1.00 94.06 188 PHE A C 1
ATOM 1462 O O . PHE A 1 188 ? -16.694 4.655 12.029 1.00 94.06 188 PHE A O 1
ATOM 1469 N N . LYS A 1 189 ? -17.059 6.003 13.792 1.00 92.75 189 LYS A N 1
ATOM 1470 C CA . LYS A 1 189 ? -18.356 6.481 13.287 1.00 92.75 189 LYS A CA 1
ATOM 1471 C C . LYS A 1 189 ? -18.199 7.200 11.950 1.00 92.75 189 LYS A C 1
ATOM 1473 O O . LYS A 1 189 ? -18.931 6.883 11.015 1.00 92.75 189 LYS A O 1
ATOM 1478 N N . GLY A 1 190 ? -17.237 8.120 11.860 1.00 92.62 190 GLY A N 1
ATOM 1479 C CA . GLY A 1 190 ? -16.934 8.838 10.623 1.00 92.62 190 GLY A CA 1
ATOM 1480 C C . GLY A 1 190 ? -16.519 7.886 9.503 1.00 92.62 190 GLY A C 1
ATOM 1481 O O . GLY A 1 190 ? -17.067 7.947 8.406 1.00 92.62 190 GLY A O 1
ATOM 1482 N N . LEU A 1 191 ? -15.627 6.939 9.795 1.00 91.88 191 LEU A N 1
ATOM 1483 C CA . LEU A 1 191 ? -15.138 5.974 8.811 1.00 91.88 191 LEU A CA 1
ATOM 1484 C C . LEU A 1 191 ? -16.262 5.082 8.258 1.00 91.88 191 LEU A C 1
ATOM 1486 O O . LEU A 1 191 ? -16.357 4.908 7.041 1.00 91.88 191 LEU A O 1
ATOM 1490 N N . TYR A 1 192 ? -17.154 4.576 9.119 1.00 91.00 192 TYR A N 1
ATOM 1491 C CA . TYR A 1 192 ? -18.346 3.836 8.689 1.00 91.00 192 TYR A CA 1
ATOM 1492 C C . TYR A 1 192 ? -19.259 4.691 7.802 1.00 91.00 192 TYR A C 1
ATOM 1494 O O . TYR A 1 192 ? -19.664 4.245 6.725 1.00 91.00 192 TYR A O 1
ATOM 1502 N N . ALA A 1 193 ? -19.555 5.920 8.234 1.00 89.50 193 ALA A N 1
ATOM 1503 C CA . ALA A 1 193 ? -20.448 6.829 7.524 1.00 89.50 193 ALA A CA 1
ATOM 1504 C C . ALA A 1 193 ? -19.921 7.227 6.138 1.00 89.50 193 ALA A C 1
ATOM 1506 O O . ALA A 1 193 ? -20.716 7.354 5.212 1.00 89.50 193 ALA A O 1
ATOM 1507 N N . LEU A 1 194 ? -18.604 7.393 5.996 1.00 89.50 194 LEU A N 1
ATOM 1508 C CA . LEU A 1 194 ? -17.984 7.892 4.769 1.00 89.50 194 LEU A CA 1
ATOM 1509 C C . LEU A 1 194 ? -17.551 6.794 3.796 1.00 89.50 194 LEU A C 1
ATOM 1511 O O . LEU A 1 194 ? -17.525 7.046 2.599 1.00 89.50 194 LEU A O 1
ATOM 1515 N N . SER A 1 195 ? -17.217 5.589 4.269 1.00 89.25 195 SER A N 1
ATOM 1516 C CA . SER A 1 195 ? -16.640 4.558 3.387 1.00 89.25 195 SER A CA 1
ATOM 1517 C C . SER A 1 195 ? -17.412 3.241 3.332 1.00 89.25 195 SER A C 1
ATOM 1519 O O . SER A 1 195 ? -17.344 2.555 2.318 1.00 89.25 195 SER A O 1
ATOM 1521 N N . ARG A 1 196 ? -18.194 2.878 4.359 1.00 86.50 196 ARG A N 1
ATOM 1522 C CA . ARG A 1 196 ? -19.038 1.668 4.304 1.00 86.50 196 ARG A CA 1
ATOM 1523 C C . ARG A 1 196 ? -20.443 1.966 3.813 1.00 86.50 196 ARG A C 1
ATOM 1525 O O . ARG A 1 196 ? -20.953 1.269 2.937 1.00 86.50 196 ARG A O 1
ATOM 1532 N N . ASN A 1 197 ? -21.080 2.966 4.418 1.00 85.25 197 ASN A N 1
ATOM 1533 C CA . ASN A 1 197 ? -22.494 3.245 4.196 1.00 85.25 197 ASN A CA 1
ATOM 1534 C C . ASN A 1 197 ? -22.785 3.624 2.737 1.00 85.25 197 ASN A C 1
ATOM 1536 O O . ASN A 1 197 ? -23.721 3.048 2.184 1.00 85.25 197 ASN A O 1
ATOM 1540 N N . PRO A 1 198 ? -21.981 4.478 2.067 1.00 82.69 198 PRO A N 1
ATOM 1541 C CA . PRO A 1 198 ? -22.207 4.790 0.661 1.00 82.69 198 PRO A CA 1
ATOM 1542 C C . PRO A 1 198 ? -22.131 3.541 -0.212 1.00 82.69 198 PRO A C 1
ATOM 1544 O O . PRO A 1 198 ? -23.020 3.334 -1.015 1.00 82.69 198 PRO A O 1
ATOM 1547 N N . LEU A 1 199 ? -21.159 2.654 0.018 1.00 79.75 199 LEU A N 1
ATOM 1548 C CA . LEU A 1 199 ? -20.998 1.409 -0.745 1.00 79.75 199 LEU A CA 1
ATOM 1549 C C . LEU A 1 199 ? -22.097 0.364 -0.511 1.00 79.75 199 LEU A C 1
ATOM 1551 O O . LEU A 1 199 ? -22.217 -0.570 -1.310 1.00 79.75 199 LEU A O 1
ATOM 1555 N N . SER A 1 200 ? -22.813 0.470 0.612 1.00 75.06 200 SER A N 1
ATOM 1556 C CA . SER A 1 200 ? -23.850 -0.481 1.041 1.00 75.06 200 SER A CA 1
ATOM 1557 C C . SER A 1 200 ? -25.264 -0.005 0.708 1.00 75.06 200 SER A C 1
ATOM 1559 O O . SER A 1 200 ? -26.167 -0.828 0.588 1.00 75.06 200 SER A O 1
ATOM 1561 N N . HIS A 1 201 ? -25.465 1.309 0.594 1.00 69.19 201 HIS A N 1
ATOM 1562 C CA . HIS A 1 201 ? -26.785 1.919 0.422 1.00 69.19 201 HIS A CA 1
ATOM 1563 C C . HIS A 1 201 ? -26.933 2.713 -0.877 1.00 69.19 201 HIS A C 1
ATOM 1565 O O . HIS A 1 201 ? -28.058 2.915 -1.321 1.00 69.19 201 HIS A O 1
ATOM 1571 N N . ASN A 1 202 ? -25.827 3.125 -1.499 1.00 63.88 202 ASN A N 1
ATOM 1572 C CA . ASN A 1 202 ? -25.822 3.887 -2.738 1.00 63.88 202 ASN A CA 1
ATOM 1573 C C . ASN A 1 202 ? -24.990 3.144 -3.796 1.00 63.88 202 ASN A C 1
ATOM 1575 O O . ASN A 1 202 ? -23.997 2.489 -3.479 1.00 63.88 202 ASN A O 1
ATOM 1579 N N . ASP A 1 203 ? -25.344 3.276 -5.073 1.00 66.69 203 ASP A N 1
ATOM 1580 C CA . ASP A 1 203 ? -24.519 2.765 -6.178 1.00 66.69 203 ASP A CA 1
ATOM 1581 C C . ASP A 1 203 ? -23.374 3.748 -6.494 1.00 66.69 203 ASP A C 1
ATOM 1583 O O . ASP A 1 203 ? -23.236 4.276 -7.595 1.00 66.69 203 ASP A O 1
ATOM 1587 N N . ILE A 1 204 ? -22.601 4.097 -5.460 1.00 75.56 204 ILE A N 1
ATOM 1588 C CA . ILE A 1 204 ? -21.493 5.053 -5.538 1.00 75.56 204 ILE A CA 1
ATOM 1589 C C . ILE A 1 204 ? -20.189 4.272 -5.587 1.00 75.56 204 ILE A C 1
ATOM 1591 O O . ILE A 1 204 ? -19.916 3.447 -4.716 1.00 75.56 204 ILE A O 1
ATOM 1595 N N . ARG A 1 205 ? -19.352 4.575 -6.580 1.00 79.56 205 ARG A N 1
ATOM 1596 C CA . ARG A 1 205 ? -17.970 4.095 -6.629 1.00 79.56 205 ARG A CA 1
ATOM 1597 C C . ARG A 1 205 ? -17.049 5.148 -6.009 1.00 79.56 205 ARG A C 1
ATOM 1599 O O . ARG A 1 205 ? -17.046 6.272 -6.511 1.00 79.56 205 ARG A O 1
ATOM 1606 N N . PRO A 1 206 ? -16.282 4.814 -4.956 1.00 81.44 206 PRO A N 1
ATOM 1607 C CA . PRO A 1 206 ? -15.297 5.727 -4.405 1.00 81.44 206 PRO A CA 1
ATOM 1608 C C . PRO A 1 206 ? -14.241 6.000 -5.467 1.00 81.44 206 PRO A C 1
ATOM 1610 O O . PRO A 1 206 ? -13.863 5.105 -6.234 1.00 81.44 206 PRO A O 1
ATOM 1613 N N . ASN A 1 207 ? -13.749 7.232 -5.505 1.00 87.44 207 ASN A N 1
ATOM 1614 C CA . ASN A 1 207 ? -12.573 7.503 -6.317 1.00 87.44 207 ASN A CA 1
ATOM 1615 C C . ASN A 1 207 ? -11.338 6.797 -5.702 1.00 87.44 207 ASN A C 1
ATOM 1617 O O . ASN A 1 207 ? -11.364 6.416 -4.526 1.00 87.44 207 ASN A O 1
ATOM 1621 N N . PRO A 1 208 ? -10.244 6.606 -6.464 1.00 86.31 208 PRO A N 1
ATOM 1622 C CA . PRO A 1 208 ? -9.081 5.879 -5.960 1.00 86.31 208 PRO A CA 1
ATOM 1623 C C . PRO A 1 208 ? -8.497 6.444 -4.660 1.00 86.31 208 PRO A C 1
ATOM 1625 O O . PRO A 1 208 ? -8.172 5.676 -3.760 1.00 86.31 208 PRO A O 1
ATOM 1628 N N . ALA A 1 209 ? -8.447 7.772 -4.517 1.00 88.38 209 ALA A N 1
ATOM 1629 C CA . ALA A 1 209 ? -7.910 8.416 -3.321 1.00 88.38 209 ALA A CA 1
ATOM 1630 C C . ALA A 1 209 ? -8.791 8.173 -2.082 1.00 88.38 209 ALA A C 1
ATOM 1632 O O . ALA A 1 209 ? -8.277 7.935 -0.991 1.00 88.38 209 ALA A O 1
ATOM 1633 N N . GLU A 1 210 ? -10.117 8.185 -2.240 1.00 89.88 210 GLU A N 1
ATOM 1634 C CA . GLU A 1 210 ? -11.062 7.857 -1.164 1.00 89.88 210 GLU A CA 1
ATOM 1635 C C . GLU A 1 210 ? -10.931 6.401 -0.717 1.00 89.88 210 GLU A C 1
ATOM 1637 O O . GLU A 1 210 ? -10.911 6.119 0.483 1.00 89.88 210 GLU A O 1
ATOM 1642 N N . ALA A 1 211 ? -10.822 5.474 -1.672 1.00 90.94 211 ALA A N 1
ATOM 1643 C CA . ALA A 1 211 ? -10.659 4.061 -1.367 1.00 90.94 211 ALA A CA 1
ATOM 1644 C C . ALA A 1 211 ? -9.324 3.794 -0.657 1.00 90.94 211 ALA A C 1
ATOM 1646 O O . ALA A 1 211 ? -9.305 3.129 0.377 1.00 90.94 211 ALA A O 1
ATOM 1647 N N . GLU A 1 212 ? -8.222 4.360 -1.154 1.00 89.25 212 GLU A N 1
ATOM 1648 C CA . GLU A 1 212 ? -6.904 4.262 -0.518 1.00 89.25 212 GLU A CA 1
ATOM 1649 C C . GLU A 1 212 ? -6.920 4.822 0.908 1.00 89.25 212 GLU A C 1
ATOM 1651 O O . GLU A 1 212 ? -6.459 4.154 1.837 1.00 89.25 212 GLU A O 1
ATOM 1656 N N . ALA A 1 213 ? -7.513 6.003 1.113 1.00 91.19 213 ALA A N 1
ATOM 1657 C CA . ALA A 1 213 ? -7.636 6.608 2.435 1.00 91.19 213 ALA A CA 1
ATOM 1658 C C . ALA A 1 213 ? -8.454 5.729 3.393 1.00 91.19 213 ALA A C 1
ATOM 1660 O O . ALA A 1 213 ? -8.050 5.520 4.540 1.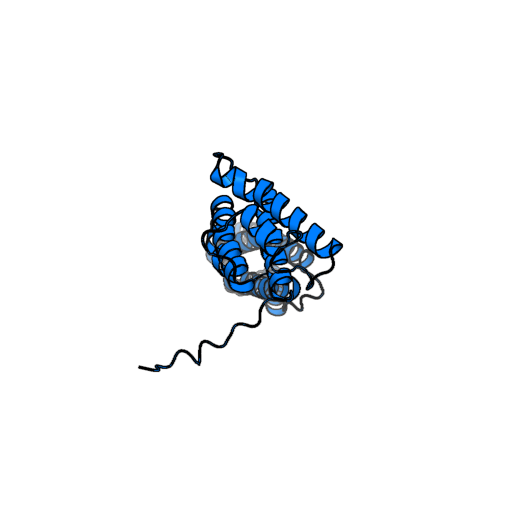00 91.19 213 ALA A O 1
ATOM 1661 N N . ALA A 1 214 ? -9.578 5.173 2.930 1.00 92.88 214 ALA A N 1
ATOM 1662 C CA . ALA A 1 214 ? -10.403 4.276 3.729 1.00 92.88 214 ALA A CA 1
ATOM 1663 C C . ALA A 1 214 ? -9.635 3.008 4.127 1.00 92.88 214 ALA A C 1
ATOM 1665 O O . ALA A 1 214 ? -9.594 2.665 5.308 1.00 92.88 214 ALA A O 1
ATOM 1666 N N . LEU A 1 215 ? -8.985 2.336 3.173 1.00 93.25 215 LEU A N 1
ATOM 1667 C CA . LEU A 1 215 ? -8.220 1.114 3.432 1.00 93.25 215 LEU A CA 1
ATOM 1668 C C . LEU A 1 215 ? -7.045 1.360 4.383 1.00 93.25 215 LEU A C 1
ATOM 1670 O O . LEU A 1 215 ? -6.837 0.585 5.320 1.00 93.25 215 LEU A O 1
ATOM 1674 N N . LEU A 1 216 ? -6.319 2.463 4.190 1.00 91.06 216 LEU A N 1
ATOM 1675 C CA . LEU A 1 216 ? -5.216 2.862 5.058 1.00 91.06 216 LEU A CA 1
ATOM 1676 C C . LEU A 1 216 ? -5.698 3.120 6.489 1.00 91.06 216 LEU A C 1
ATOM 1678 O O . LEU A 1 216 ? -5.077 2.647 7.446 1.00 91.06 216 LEU A O 1
ATOM 1682 N N . LEU A 1 217 ? -6.813 3.839 6.647 1.00 92.62 217 LEU A N 1
ATOM 1683 C CA . LEU A 1 217 ? -7.398 4.126 7.954 1.00 92.62 217 LEU A CA 1
ATOM 1684 C C . LEU A 1 217 ? -7.908 2.857 8.634 1.00 92.62 217 LEU A C 1
ATOM 1686 O O . LEU A 1 217 ? -7.599 2.659 9.808 1.00 92.62 217 LEU A O 1
ATOM 1690 N N . ILE A 1 218 ? -8.625 1.978 7.927 1.00 93.94 218 ILE A N 1
ATOM 1691 C CA . ILE A 1 218 ? -9.086 0.693 8.478 1.00 93.94 218 ILE A CA 1
ATOM 1692 C C . ILE A 1 218 ? -7.883 -0.121 8.964 1.00 93.94 218 ILE A C 1
ATOM 1694 O O . ILE A 1 218 ? -7.857 -0.543 10.116 1.00 93.94 218 ILE A O 1
ATOM 1698 N N . SER A 1 219 ? -6.861 -0.279 8.124 1.00 92.56 219 SER A N 1
ATOM 1699 C CA . SER A 1 219 ? -5.666 -1.060 8.451 1.00 92.56 219 SER A CA 1
ATOM 1700 C C . SER A 1 219 ? -4.904 -0.484 9.648 1.00 92.56 219 SER A C 1
ATOM 1702 O O . SER A 1 219 ? -4.657 -1.172 10.635 1.00 92.56 219 SER A O 1
ATOM 1704 N N . THR A 1 220 ? -4.620 0.820 9.627 1.00 90.25 220 THR A N 1
ATOM 1705 C CA . THR A 1 220 ? -3.884 1.492 10.709 1.00 90.25 220 THR A CA 1
ATOM 1706 C C . THR A 1 220 ? -4.653 1.459 12.030 1.00 90.25 220 THR A C 1
ATOM 1708 O O . THR A 1 220 ? -4.068 1.300 13.104 1.00 90.25 220 THR A O 1
ATOM 1711 N N . THR A 1 221 ? -5.972 1.651 11.982 1.00 90.12 221 THR A N 1
ATOM 1712 C CA . THR A 1 221 ? -6.803 1.643 13.191 1.00 90.12 221 THR A CA 1
ATOM 1713 C C . THR A 1 221 ? -6.954 0.246 13.769 1.00 90.12 221 THR A C 1
ATOM 1715 O O . THR A 1 221 ? -6.924 0.117 14.990 1.00 90.12 221 THR A O 1
ATOM 1718 N N . LEU A 1 222 ? -7.024 -0.790 12.933 1.00 91.62 222 LEU A N 1
ATOM 1719 C CA . LEU A 1 222 ? -7.052 -2.180 13.374 1.00 91.62 222 LEU A CA 1
ATOM 1720 C C . LEU A 1 222 ? -5.775 -2.539 14.147 1.00 91.62 222 LEU A C 1
ATOM 1722 O O . LEU A 1 222 ? -5.874 -2.935 15.309 1.00 91.62 222 LEU A O 1
ATOM 1726 N N . THR A 1 223 ? -4.591 -2.229 13.602 1.00 90.06 223 THR A N 1
ATOM 1727 C CA . THR A 1 223 ? -3.310 -2.422 14.310 1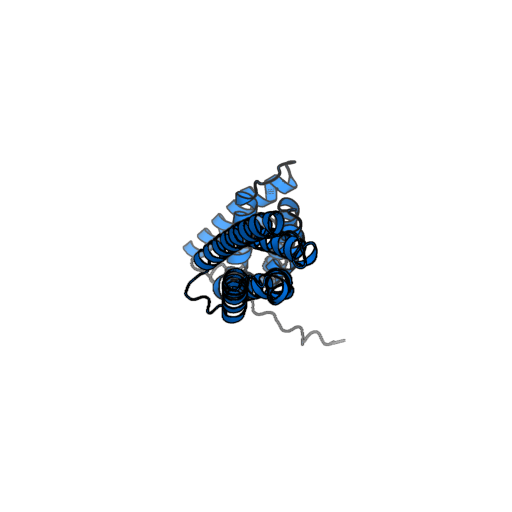.00 90.06 223 THR A CA 1
ATOM 1728 C C . THR A 1 223 ? -3.260 -1.672 15.646 1.00 90.06 223 THR A C 1
ATOM 1730 O O . THR A 1 223 ? -2.689 -2.150 16.630 1.00 90.06 223 THR A O 1
ATOM 1733 N N . LYS A 1 224 ? -3.828 -0.460 15.712 1.00 90.38 224 LYS A N 1
ATOM 1734 C CA . LYS A 1 224 ? -3.895 0.311 16.965 1.00 90.38 224 LYS A CA 1
ATOM 1735 C C . LYS A 1 224 ? -4.831 -0.340 17.977 1.00 90.38 224 LYS A C 1
ATOM 1737 O O . LYS A 1 224 ? -4.485 -0.402 19.155 1.00 90.38 224 LYS A O 1
ATOM 1742 N N . VAL A 1 225 ? -5.987 -0.822 17.528 1.00 90.44 225 VAL A N 1
ATOM 1743 C CA . VAL A 1 225 ? -6.982 -1.470 18.383 1.00 90.44 225 VAL A CA 1
ATOM 1744 C C . VAL A 1 225 ? -6.467 -2.781 18.966 1.00 90.44 225 VAL A C 1
ATOM 1746 O O . VAL A 1 225 ? -6.697 -3.055 20.143 1.00 90.44 225 VAL A O 1
ATOM 1749 N N . GLU A 1 226 ? -5.719 -3.563 18.195 1.00 88.38 226 GLU A N 1
ATOM 1750 C CA . GLU A 1 226 ? -5.133 -4.820 18.672 1.00 88.38 226 GLU A CA 1
ATOM 1751 C C . GLU A 1 226 ? -4.200 -4.615 19.877 1.00 88.38 226 GLU A C 1
ATOM 1753 O O . GLU A 1 226 ? -4.101 -5.486 20.743 1.00 88.38 226 GLU A O 1
ATOM 1758 N N . LYS A 1 227 ? -3.601 -3.424 20.002 1.00 88.75 227 LYS A N 1
ATOM 1759 C CA . LYS A 1 227 ? -2.741 -3.025 21.127 1.00 88.75 227 LYS A CA 1
ATOM 1760 C C . LYS A 1 227 ? -3.508 -2.470 22.332 1.00 88.75 227 LYS A C 1
ATOM 1762 O O . LYS A 1 227 ? -2.896 -2.201 23.365 1.00 88.75 227 LYS A O 1
ATOM 1767 N N . LEU A 1 228 ? -4.820 -2.254 22.225 1.00 90.44 228 LEU A N 1
ATOM 1768 C CA . LEU A 1 228 ? -5.627 -1.735 23.330 1.00 90.44 228 LEU A CA 1
ATOM 1769 C C . LEU A 1 228 ? -5.866 -2.817 24.395 1.00 90.44 228 LEU A C 1
ATOM 1771 O O . LEU A 1 228 ? -5.920 -4.007 24.067 1.00 90.44 228 LEU A O 1
ATOM 1775 N N . PRO A 1 229 ? -6.050 -2.429 25.670 1.00 82.88 229 PRO A N 1
ATOM 1776 C CA . PRO A 1 229 ? -6.486 -3.352 26.708 1.00 82.88 229 PRO A CA 1
ATOM 1777 C C . PRO A 1 229 ? -7.864 -3.925 26.355 1.00 82.88 229 PRO A C 1
ATOM 1779 O O . PRO A 1 229 ? -8.802 -3.179 26.076 1.00 82.88 229 PRO A O 1
ATOM 1782 N N . ALA A 1 230 ? -7.999 -5.250 26.397 1.00 77.19 230 ALA A N 1
ATOM 1783 C CA . ALA A 1 230 ? -9.292 -5.923 26.286 1.00 77.19 230 ALA A CA 1
ATOM 1784 C C . ALA A 1 230 ? -9.358 -7.128 27.231 1.00 77.19 230 ALA A C 1
ATOM 1786 O O . ALA A 1 230 ? -8.402 -7.393 27.966 1.00 77.19 230 ALA A O 1
ATOM 1787 N N . GLU A 1 231 ? -10.494 -7.824 27.247 1.00 63.59 231 GLU A N 1
ATOM 1788 C CA . GLU A 1 231 ? -10.723 -8.946 28.155 1.00 63.59 231 GLU A CA 1
ATOM 1789 C C . GLU A 1 231 ? -9.647 -10.031 28.022 1.00 63.59 231 GLU A C 1
ATOM 1791 O O . GLU A 1 231 ? -9.255 -10.424 26.920 1.00 63.59 231 GLU A O 1
ATOM 1796 N N . LYS A 1 232 ? -9.174 -10.541 29.168 1.00 50.50 232 LYS A N 1
ATOM 1797 C CA . LYS A 1 232 ? -8.496 -11.839 29.205 1.00 50.50 232 LYS A CA 1
ATOM 1798 C C . LYS A 1 232 ? -9.555 -12.889 28.880 1.00 50.50 232 LYS A C 1
ATOM 1800 O O . LYS A 1 232 ? -10.491 -13.058 29.656 1.00 50.50 232 LYS A O 1
ATOM 1805 N N . ARG A 1 233 ? -9.402 -13.600 27.760 1.00 47.66 233 ARG A N 1
ATOM 1806 C CA . ARG A 1 233 ? -10.184 -14.817 27.507 1.00 47.66 233 ARG A CA 1
ATOM 1807 C C . ARG A 1 233 ? -9.994 -15.774 28.694 1.00 47.66 233 ARG A C 1
ATOM 1809 O O . ARG A 1 233 ? -8.839 -16.015 29.053 1.00 47.66 233 ARG A O 1
ATOM 1816 N N . PRO A 1 234 ? -11.053 -16.379 29.258 1.00 39.72 234 PRO A N 1
ATOM 1817 C CA . PRO A 1 234 ? -10.874 -17.672 29.899 1.00 39.72 234 PRO A CA 1
ATOM 1818 C C . PRO A 1 234 ? -10.342 -18.635 28.827 1.00 39.72 234 PRO A C 1
ATOM 1820 O O . PRO A 1 234 ? -10.873 -18.698 27.712 1.00 39.72 234 PRO A O 1
ATOM 1823 N N . SER A 1 235 ? -9.236 -19.319 29.120 1.00 40.88 235 SER A N 1
ATOM 1824 C CA . SER A 1 235 ? -8.712 -20.386 28.270 1.00 40.88 235 SER A CA 1
ATOM 1825 C C . SER A 1 235 ? -9.835 -21.389 27.997 1.00 40.88 235 SER A C 1
ATOM 1827 O O . SER A 1 235 ? -10.567 -21.775 28.905 1.00 40.88 235 SER A O 1
ATOM 1829 N N . LYS A 1 236 ? -9.975 -21.846 26.746 1.00 48.28 236 LYS A N 1
ATOM 1830 C CA . LYS A 1 236 ? -10.896 -22.938 26.367 1.00 48.28 236 LYS A CA 1
ATOM 1831 C C . LYS A 1 236 ? -10.463 -24.312 26.930 1.00 48.28 236 LYS A C 1
ATOM 1833 O O . LYS A 1 236 ? -10.859 -25.347 26.412 1.00 48.28 236 LYS A O 1
ATOM 1838 N N . GLU A 1 237 ? -9.673 -24.321 27.996 1.00 44.03 237 GLU A N 1
ATOM 1839 C CA . GLU A 1 237 ? -9.245 -25.495 28.747 1.00 44.03 237 GLU A CA 1
ATOM 1840 C C . GLU A 1 237 ? -9.961 -25.434 30.099 1.00 44.03 237 GLU A C 1
ATOM 1842 O O . GLU A 1 237 ? -9.535 -24.722 31.003 1.00 44.03 237 GLU A O 1
ATOM 1847 N N . GLY A 1 238 ? -11.116 -26.091 30.213 1.00 43.25 238 GLY A N 1
ATOM 1848 C CA . GLY A 1 238 ? -11.867 -26.113 31.473 1.00 43.25 238 GLY A CA 1
ATOM 1849 C C . GLY A 1 238 ? -13.337 -26.508 31.366 1.00 43.25 238 GLY A C 1
ATOM 1850 O O . GLY A 1 238 ? -13.940 -26.850 32.375 1.00 43.25 238 GLY A O 1
ATOM 1851 N N . ALA A 1 239 ? -13.921 -26.543 30.165 1.00 41.38 239 ALA A N 1
ATOM 1852 C CA . ALA A 1 239 ? -15.241 -27.146 29.954 1.00 41.38 239 ALA A CA 1
ATOM 1853 C C . ALA A 1 239 ? -15.109 -28.670 29.764 1.00 41.38 239 ALA A C 1
ATOM 1855 O O . ALA A 1 239 ? -15.442 -29.217 28.716 1.00 41.38 239 ALA A O 1
ATOM 1856 N N . GLY A 1 240 ? -14.545 -29.341 30.769 1.00 39.16 240 GLY A N 1
ATOM 1857 C CA . GLY A 1 240 ? -14.449 -30.794 30.861 1.00 39.16 240 GLY A CA 1
ATOM 1858 C C . GLY A 1 240 ? -15.377 -31.311 31.954 1.00 39.16 240 GLY A C 1
ATOM 1859 O O . GLY A 1 240 ? -14.980 -31.362 33.108 1.00 39.16 240 GLY A O 1
ATOM 1860 N N . VAL A 1 241 ? -16.605 -31.643 31.551 1.00 42.75 241 VAL A N 1
ATOM 1861 C CA . VAL A 1 241 ? -17.491 -32.691 32.090 1.00 42.75 241 VAL A CA 1
ATOM 1862 C C . VAL A 1 241 ? -17.528 -32.862 33.620 1.00 42.75 241 VAL A C 1
ATOM 1864 O O . VAL A 1 241 ? -16.724 -33.584 34.201 1.00 42.75 241 VAL A O 1
ATOM 1867 N N . THR A 1 242 ? -18.579 -32.334 34.252 1.00 42.62 242 THR A N 1
ATOM 1868 C CA . THR A 1 242 ? -19.198 -33.003 35.408 1.00 42.62 242 THR A CA 1
ATOM 1869 C C . THR A 1 242 ? -20.618 -33.399 35.040 1.00 42.62 242 THR A C 1
ATOM 1871 O O . THR A 1 242 ? -21.530 -32.570 35.030 1.00 42.62 242 THR A O 1
ATOM 1874 N N . SER A 1 243 ? -20.791 -34.670 34.704 1.00 48.41 243 SER A N 1
ATOM 1875 C CA . SER A 1 243 ? -22.037 -35.433 34.811 1.00 48.41 243 SER A CA 1
ATOM 1876 C C . SER A 1 243 ? -21.659 -36.890 35.009 1.00 48.41 243 SER A C 1
ATOM 1878 O O . SER A 1 243 ? -20.776 -37.348 34.251 1.00 48.41 243 SER A O 1
#

Radius of gyration: 26.87 Å; chains: 1; bounding box: 58×47×80 Å

Sequence (243 aa):
MRASGEAMALGLELSRYVADHPTSSDRDDSRQELGSLHNRAATLRQAVDKLLSALPPDAGINLHSLRRHLNWIDRRLEENAPSLCVQDPIDIVRSDIPGVLKQFDKWYASQSGLDQDLSARLKPFIESGQLDAAVRAAWPIFKTRMVDRFGISEAVDGHKLVVAIFGPNGATAGRLPDEKREGYLNLFKGLYALSRNPLSHNDIRPNPAEAEAALLLISTTLTKVEKLPAEKRPSKEGAGVTS